Protein AF-A0A0R1MG72-F1 (afdb_monomer_lite)

Secondary structure (DSSP, 8-state):
--PPPPP--------S--STT--S-----------SS---------HHHHHHHHHHHHHHHHHHHHHHHHHHHHHHHHHHTT--SSSS-SB-TTT-PBPPGGGGSTTHHHHHTTTB-TTT-PBPPTHHHHHHHHHHHHHHHHHHHS-HHHHHHHHHHHHHHHHHHHHHHHHS---HHHHHHHHHHHHHSTTTSPP-----HHHH-GGGG-

Organism: NCBI:txid1423777

pLDDT: mean 73.91, std 22.59, range [27.48, 97.62]

Foldseek 3Di:
DDDDDDDDDDDDDPDDPPDDCPDPDDDPPPDDDDDDDDPDDDDPDDPVVLVVVVVVVLVVLLQVQLLLLLLLLVLLQCVQVVHDSPPDADADPPPRHHDDPQLSRAPRVCVVCVQADPPPRHGHDPPSNVSSRVRSVVSSVLVLQDAPVSSVLCNVLVSLVSSQVSNCVRRVDGDPCSVVVVCVVNVVVVVPPDPPDRDPSCVRPVSVVD

Structure (mmCIF, N/CA/C/O backbone):
data_AF-A0A0R1MG72-F1
#
_entry.id   AF-A0A0R1MG72-F1
#
loop_
_atom_site.group_PDB
_atom_site.id
_atom_site.type_symbol
_atom_site.label_atom_id
_atom_site.label_alt_id
_atom_site.label_comp_id
_atom_site.label_asym_id
_atom_site.label_entity_id
_atom_site.label_seq_id
_atom_site.pdbx_PDB_ins_code
_atom_site.Cartn_x
_atom_site.Cartn_y
_atom_site.Cartn_z
_atom_site.occupancy
_atom_site.B_iso_or_equiv
_atom_site.auth_seq_id
_atom_site.auth_comp_id
_atom_site.auth_asym_id
_atom_site.auth_atom_id
_atom_site.pdbx_PDB_model_num
ATOM 1 N N . MET A 1 1 ? 40.315 -29.172 -71.975 1.00 33.84 1 MET A N 1
ATOM 2 C CA . MET A 1 1 ? 40.981 -29.835 -70.836 1.00 33.84 1 MET A CA 1
ATOM 3 C C . MET A 1 1 ? 40.903 -28.898 -69.640 1.00 33.84 1 MET A C 1
ATOM 5 O O . MET A 1 1 ? 41.664 -27.945 -69.581 1.00 33.84 1 MET A O 1
ATOM 9 N N . LEU A 1 2 ? 39.925 -29.104 -68.758 1.00 27.77 2 LEU A N 1
ATOM 10 C CA . LEU A 1 2 ? 39.770 -28.383 -67.491 1.00 27.77 2 LEU A CA 1
ATOM 11 C C . LEU A 1 2 ? 39.506 -29.442 -66.418 1.00 27.77 2 LEU A C 1
ATOM 13 O O . LEU A 1 2 ? 38.569 -30.228 -66.548 1.00 27.77 2 LEU A O 1
ATOM 17 N N . THR A 1 3 ? 40.383 -29.515 -65.425 1.00 29.91 3 THR A N 1
ATOM 18 C CA . THR A 1 3 ? 40.386 -30.514 -64.354 1.00 29.91 3 THR A CA 1
ATOM 19 C C . THR A 1 3 ? 39.522 -30.053 -63.177 1.00 29.91 3 THR A C 1
ATOM 21 O O . THR A 1 3 ? 39.732 -28.979 -62.619 1.00 29.91 3 THR A O 1
ATOM 24 N N . GLN A 1 4 ? 38.552 -30.885 -62.785 1.00 30.41 4 GLN A N 1
ATOM 25 C CA . GLN A 1 4 ? 37.861 -30.818 -61.494 1.00 30.41 4 GLN A CA 1
ATOM 26 C C . GLN A 1 4 ? 38.604 -31.716 -60.498 1.00 30.41 4 GLN A C 1
ATOM 28 O O . GLN A 1 4 ? 38.831 -32.889 -60.788 1.00 30.41 4 GLN A O 1
ATOM 33 N N . HIS A 1 5 ? 38.980 -31.180 -59.335 1.00 29.70 5 HIS A N 1
ATOM 34 C CA . HIS A 1 5 ? 39.600 -31.953 -58.258 1.00 29.70 5 HIS A CA 1
ATOM 35 C C . HIS A 1 5 ? 38.548 -32.361 -57.218 1.00 29.70 5 HIS A C 1
ATOM 37 O O . HIS A 1 5 ? 37.860 -31.524 -56.634 1.00 29.70 5 HIS A O 1
ATOM 43 N N . SER A 1 6 ? 38.439 -33.673 -57.033 1.00 30.36 6 SER A N 1
ATOM 44 C CA . SER A 1 6 ? 37.537 -34.416 -56.156 1.00 30.36 6 SER A CA 1
ATOM 45 C C . SER A 1 6 ? 37.971 -34.417 -54.685 1.00 30.36 6 SER A C 1
ATOM 47 O O . SER A 1 6 ? 39.157 -34.381 -54.362 1.00 30.36 6 SER A O 1
ATOM 49 N N . GLN A 1 7 ? 36.971 -34.500 -53.805 1.00 27.92 7 GLN A N 1
ATOM 50 C CA . GLN A 1 7 ? 37.068 -34.549 -52.346 1.00 27.92 7 GLN A CA 1
ATOM 51 C C . GLN A 1 7 ? 37.693 -35.853 -51.824 1.00 27.92 7 GLN A C 1
ATOM 53 O O . GLN A 1 7 ? 37.394 -36.929 -52.335 1.00 27.92 7 GLN A O 1
ATOM 58 N N . HIS A 1 8 ? 38.466 -35.762 -50.736 1.00 27.48 8 HIS A N 1
ATOM 59 C CA . HIS A 1 8 ? 38.854 -36.900 -49.898 1.00 27.48 8 HIS A CA 1
ATOM 60 C C . HIS A 1 8 ? 38.449 -36.651 -48.438 1.00 27.48 8 HIS A C 1
ATOM 62 O O . HIS A 1 8 ? 38.827 -35.651 -47.830 1.00 27.48 8 HIS A O 1
ATOM 68 N N . VAL A 1 9 ? 37.679 -37.592 -47.893 1.00 32.69 9 VAL A N 1
ATOM 69 C CA . VAL A 1 9 ? 37.278 -37.730 -46.484 1.00 32.69 9 VAL A CA 1
ATOM 70 C C . VAL A 1 9 ? 38.100 -38.867 -45.867 1.00 32.69 9 VAL A C 1
ATOM 72 O O . VAL A 1 9 ? 38.224 -39.904 -46.520 1.00 32.69 9 VAL A O 1
ATOM 75 N N . PRO A 1 10 ? 38.561 -38.765 -44.607 1.00 29.52 10 PRO A N 1
ATOM 76 C CA . PRO A 1 10 ? 38.824 -39.943 -43.795 1.00 29.52 10 PRO A CA 1
ATOM 77 C C . PRO A 1 10 ? 37.828 -40.041 -42.628 1.00 29.52 10 PRO A C 1
ATOM 79 O O . PRO A 1 10 ? 37.676 -39.131 -41.815 1.00 29.52 10 PRO A O 1
ATOM 82 N N . GLN A 1 11 ? 37.150 -41.185 -42.562 1.00 37.34 11 GLN A N 1
ATOM 83 C CA . GLN A 1 11 ? 36.488 -41.712 -41.369 1.00 37.34 11 GLN A CA 1
ATOM 84 C C . GLN A 1 11 ? 37.502 -42.534 -40.569 1.00 37.34 11 GLN A C 1
ATOM 86 O O . GLN A 1 11 ? 38.271 -43.238 -41.207 1.00 37.34 11 GLN A O 1
ATOM 91 N N . ILE A 1 12 ? 37.466 -42.493 -39.229 1.00 31.97 12 ILE A N 1
ATOM 92 C CA . ILE A 1 12 ? 37.724 -43.613 -38.289 1.00 31.97 12 ILE A CA 1
ATOM 93 C C . ILE A 1 12 ? 37.505 -43.088 -36.854 1.00 31.97 12 ILE A C 1
ATOM 95 O O . ILE A 1 12 ? 38.094 -42.083 -36.468 1.00 31.97 12 ILE A O 1
ATOM 99 N N . GLY A 1 13 ? 36.669 -43.781 -36.064 1.00 27.95 13 GLY A N 1
ATOM 100 C CA . GLY A 1 13 ? 36.641 -43.638 -34.599 1.00 27.95 13 GLY A CA 1
ATOM 101 C C . GLY A 1 13 ? 35.297 -43.338 -33.915 1.00 27.95 13 GLY A C 1
ATOM 102 O O . GLY A 1 13 ? 35.284 -42.632 -32.911 1.00 27.95 13 GLY A O 1
ATOM 103 N N . ARG A 1 14 ? 34.157 -43.851 -34.403 1.00 37.94 14 ARG A N 1
ATOM 104 C CA . ARG A 1 14 ? 32.954 -44.022 -33.557 1.00 37.94 14 ARG A CA 1
ATOM 105 C C . ARG A 1 14 ? 33.142 -45.251 -32.663 1.00 37.94 14 ARG A C 1
ATOM 107 O O . ARG A 1 14 ? 33.749 -46.225 -33.097 1.00 37.94 14 ARG A O 1
ATOM 114 N N . THR A 1 15 ? 32.472 -45.238 -31.508 1.00 33.38 15 THR A N 1
ATOM 115 C CA . THR A 1 15 ? 32.270 -46.356 -30.558 1.00 33.38 15 THR A CA 1
ATOM 116 C C . THR A 1 15 ? 33.460 -46.608 -29.626 1.00 33.38 15 THR A C 1
ATOM 118 O O . THR A 1 15 ? 34.426 -47.205 -30.060 1.00 33.38 15 THR A O 1
ATOM 121 N N . VAL A 1 16 ? 33.393 -46.160 -28.356 1.00 37.47 16 VAL A N 1
ATOM 122 C CA . VAL A 1 16 ? 33.824 -46.947 -27.164 1.00 37.47 16 VAL A CA 1
ATOM 123 C C . VAL A 1 16 ? 33.576 -46.242 -25.811 1.00 37.47 16 VAL A C 1
ATOM 125 O O . VAL A 1 16 ? 33.433 -46.949 -24.828 1.00 37.47 16 VAL A O 1
ATOM 128 N N . TYR A 1 17 ? 33.347 -44.924 -25.695 1.00 28.03 17 TYR A N 1
ATOM 129 C CA . TYR A 1 17 ? 33.010 -44.323 -24.374 1.00 28.03 17 TYR A CA 1
ATOM 130 C C . TYR A 1 17 ? 31.659 -43.592 -24.306 1.00 28.03 17 TYR A C 1
ATOM 132 O O . TYR A 1 17 ? 31.490 -42.565 -23.656 1.00 28.03 17 TYR A O 1
ATOM 140 N N . ILE A 1 18 ? 30.642 -44.194 -24.927 1.00 34.88 18 ILE A N 1
ATOM 141 C CA . ILE A 1 18 ? 29.237 -44.007 -24.542 1.00 34.88 18 ILE A CA 1
ATOM 142 C C . ILE A 1 18 ? 29.029 -44.830 -23.263 1.00 34.88 18 ILE A C 1
ATOM 144 O O . ILE A 1 18 ? 28.828 -46.034 -23.371 1.00 34.88 18 ILE A O 1
ATOM 148 N N . LYS A 1 19 ? 29.136 -44.213 -22.075 1.00 33.12 19 LYS A N 1
ATOM 149 C CA . LYS A 1 19 ? 28.319 -44.548 -20.878 1.00 33.12 19 LYS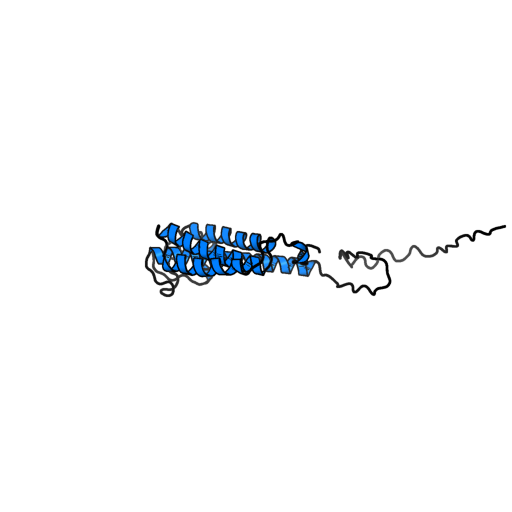 A CA 1
ATOM 150 C C . LYS A 1 19 ? 28.729 -43.852 -19.580 1.00 33.12 19 LYS A C 1
ATOM 152 O O . LYS A 1 19 ? 27.892 -43.802 -18.689 1.00 33.12 19 LYS A O 1
ATOM 157 N N . HIS A 1 20 ? 29.943 -43.311 -19.434 1.00 34.25 20 HIS A N 1
ATOM 158 C CA . HIS A 1 20 ? 30.444 -43.086 -18.068 1.00 34.25 20 HIS A CA 1
ATOM 159 C C . HIS A 1 20 ? 30.328 -41.694 -17.437 1.00 34.25 20 HIS A C 1
ATOM 161 O O . HIS A 1 20 ? 30.625 -41.599 -16.255 1.00 34.25 20 HIS A O 1
ATOM 167 N N . LEU A 1 21 ? 29.847 -40.643 -18.110 1.00 34.41 21 LEU A N 1
ATOM 168 C CA . LEU A 1 21 ? 29.560 -39.365 -17.425 1.00 34.41 21 LEU A CA 1
ATOM 169 C C . LEU A 1 21 ? 28.284 -38.699 -17.956 1.00 34.41 21 LEU A C 1
ATOM 171 O O . LEU A 1 21 ? 28.235 -37.529 -18.322 1.00 34.41 21 LEU A O 1
ATOM 175 N N . LEU A 1 22 ? 27.220 -39.497 -17.930 1.00 36.59 22 LEU A N 1
ATOM 176 C CA . LEU A 1 22 ? 25.798 -39.139 -17.978 1.00 36.59 22 LEU A CA 1
ATOM 177 C C . LEU A 1 22 ? 25.361 -38.298 -16.747 1.00 36.59 22 LEU A C 1
ATOM 179 O O . LEU A 1 22 ? 24.296 -38.517 -16.180 1.00 36.59 22 LEU A O 1
ATOM 183 N N . GLN A 1 23 ? 26.191 -37.345 -16.310 1.00 34.16 23 GLN A N 1
ATOM 184 C CA . GLN A 1 23 ? 26.011 -36.604 -15.053 1.00 34.16 23 GLN A CA 1
ATOM 185 C C . GLN A 1 23 ? 2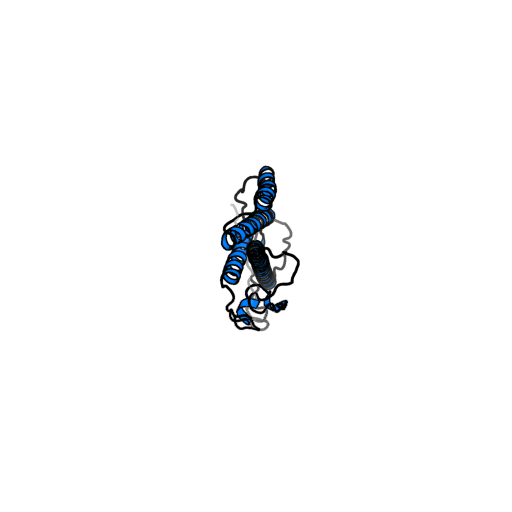6.316 -35.102 -15.160 1.00 34.16 23 GLN A C 1
ATOM 187 O O . GLN A 1 23 ? 26.570 -34.442 -14.159 1.00 34.16 23 GLN A O 1
ATOM 192 N N . ILE A 1 24 ? 26.252 -34.535 -16.367 1.00 40.31 24 ILE A N 1
ATOM 193 C CA . ILE A 1 24 ? 26.140 -33.082 -16.548 1.00 40.31 24 ILE A CA 1
ATOM 194 C C . ILE A 1 24 ? 24.827 -32.827 -17.280 1.00 40.31 24 ILE A C 1
ATOM 196 O O . ILE A 1 24 ? 24.746 -32.580 -18.480 1.00 40.31 24 ILE A O 1
ATOM 200 N N . THR A 1 25 ? 23.766 -33.025 -16.512 1.00 36.19 25 THR A N 1
ATOM 201 C CA . THR A 1 25 ? 22.382 -32.689 -16.816 1.00 36.19 25 THR A CA 1
ATOM 202 C C . THR A 1 25 ? 22.253 -31.225 -17.229 1.00 36.19 25 THR A C 1
ATOM 204 O O . THR A 1 25 ? 22.533 -30.319 -16.450 1.00 36.19 25 THR A O 1
ATOM 207 N N . THR A 1 26 ? 21.766 -31.026 -18.456 1.00 41.62 26 THR A N 1
ATOM 208 C CA . THR A 1 26 ? 20.841 -29.949 -18.843 1.00 41.62 26 THR A CA 1
ATOM 209 C C . THR A 1 26 ? 21.200 -28.538 -18.370 1.00 41.62 26 THR A C 1
ATOM 211 O O . THR A 1 26 ? 20.555 -27.979 -17.483 1.00 41.62 26 THR A O 1
ATOM 214 N N . THR A 1 27 ? 22.144 -27.895 -19.049 1.00 39.12 27 THR A N 1
ATOM 215 C CA . THR A 1 27 ? 22.143 -26.435 -19.181 1.00 39.12 27 THR A CA 1
ATOM 216 C C . THR A 1 27 ? 21.888 -26.098 -20.646 1.00 39.12 27 THR A C 1
ATOM 218 O O . THR A 1 27 ? 22.691 -26.402 -21.524 1.00 39.12 27 THR A O 1
ATOM 221 N N . ASN A 1 28 ? 20.715 -25.523 -20.924 1.00 39.12 28 ASN A N 1
ATOM 222 C CA . ASN A 1 28 ? 20.367 -24.979 -22.235 1.00 39.12 28 ASN A CA 1
ATOM 223 C C . ASN A 1 28 ? 21.340 -23.836 -22.569 1.00 39.12 28 ASN A C 1
ATOM 225 O O . ASN A 1 28 ? 21.127 -22.690 -22.180 1.00 39.12 28 ASN A O 1
ATOM 229 N N . LEU A 1 29 ? 22.433 -24.163 -23.256 1.00 42.12 29 LEU A N 1
ATOM 230 C CA . LEU A 1 29 ? 23.350 -23.207 -23.865 1.00 42.12 29 LEU A CA 1
ATOM 231 C C . LEU A 1 29 ? 22.744 -22.760 -25.199 1.00 42.12 29 LEU A C 1
ATOM 233 O O . LEU A 1 29 ? 22.939 -23.404 -26.230 1.00 42.12 29 LEU A O 1
ATOM 237 N N . HIS A 1 30 ? 21.995 -21.657 -25.193 1.00 38.91 30 HIS A N 1
ATOM 238 C CA . HIS A 1 30 ? 21.652 -20.969 -26.434 1.00 38.91 30 HIS A CA 1
ATOM 239 C C . HIS A 1 30 ? 22.904 -20.247 -26.952 1.00 38.91 30 HIS A C 1
ATOM 241 O O . HIS A 1 30 ? 23.265 -19.172 -26.485 1.00 38.91 30 HIS A O 1
ATOM 247 N N . CYS A 1 31 ? 23.603 -20.873 -27.899 1.00 37.91 31 CYS A N 1
ATOM 248 C CA . CYS A 1 31 ? 24.718 -20.271 -28.624 1.00 37.91 31 CYS A CA 1
ATOM 249 C C . CYS A 1 31 ? 24.200 -19.800 -29.992 1.00 37.91 31 CYS A C 1
ATOM 251 O O . CYS A 1 31 ? 24.054 -20.607 -30.911 1.00 37.91 31 CYS A O 1
ATOM 253 N N . GLN A 1 32 ? 23.864 -18.513 -30.128 1.00 41.56 32 GLN A N 1
ATOM 254 C CA . GLN A 1 32 ? 23.574 -17.925 -31.439 1.00 41.56 32 GLN A CA 1
ATOM 255 C C . GLN A 1 32 ? 24.888 -17.777 -32.220 1.00 41.56 32 GLN A C 1
ATOM 257 O O . GLN A 1 32 ? 25.783 -17.025 -31.839 1.00 41.56 32 GLN A O 1
ATOM 262 N N . GLN A 1 33 ? 25.017 -18.526 -33.317 1.00 36.50 33 GLN A N 1
ATOM 263 C CA . GLN A 1 33 ? 26.153 -18.444 -34.230 1.00 36.50 33 GLN A CA 1
ATOM 264 C C . GLN A 1 33 ? 26.021 -17.212 -35.136 1.00 36.50 33 GLN A C 1
ATOM 266 O O . GLN A 1 33 ? 25.145 -17.170 -35.996 1.00 36.50 33 GLN A O 1
ATOM 271 N N . THR A 1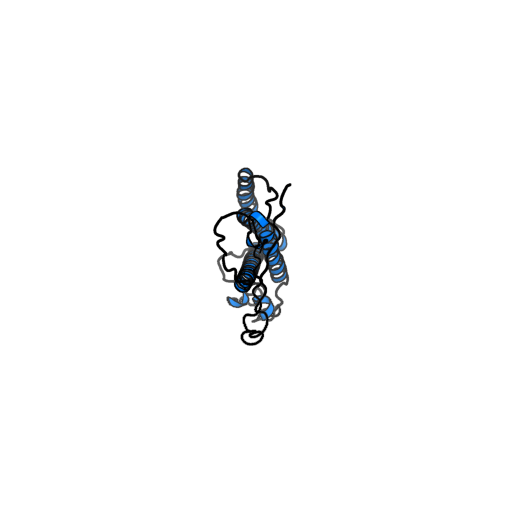 34 ? 26.941 -16.252 -35.036 1.00 38.06 34 THR A N 1
ATOM 272 C CA . THR A 1 34 ? 27.169 -15.265 -36.105 1.00 38.06 34 THR A CA 1
ATOM 273 C C . THR A 1 34 ? 28.557 -15.454 -36.706 1.00 38.06 34 THR A C 1
ATOM 275 O O . THR A 1 34 ? 29.568 -15.379 -36.009 1.00 38.06 34 THR A O 1
ATOM 278 N N . LYS A 1 35 ? 28.593 -15.718 -38.018 1.00 36.06 35 LYS A N 1
ATOM 279 C CA . LYS A 1 35 ? 29.799 -15.791 -38.857 1.00 36.06 35 LYS A CA 1
ATOM 280 C C . LYS A 1 35 ? 30.649 -14.520 -38.710 1.00 36.06 35 LYS A C 1
ATOM 282 O O . LYS A 1 35 ? 30.138 -13.425 -38.910 1.00 36.06 35 LYS A O 1
ATOM 287 N N . GLY A 1 36 ? 31.956 -14.689 -38.488 1.00 40.47 36 GLY A N 1
ATOM 288 C CA . GLY A 1 36 ? 32.963 -13.644 -38.712 1.00 40.47 36 GLY A CA 1
ATOM 289 C C . GLY A 1 36 ? 33.836 -13.318 -37.499 1.00 40.47 36 GLY A C 1
ATOM 290 O O . GLY A 1 36 ? 33.488 -12.461 -36.701 1.00 40.47 36 GLY A O 1
ATOM 291 N N . ASN A 1 37 ? 34.982 -13.998 -37.401 1.00 43.31 37 ASN A N 1
ATOM 292 C CA . ASN A 1 37 ? 36.262 -13.594 -36.788 1.00 43.31 37 ASN A CA 1
ATOM 293 C C . ASN A 1 37 ? 36.282 -12.555 -35.632 1.00 43.31 37 ASN A C 1
ATOM 295 O O . ASN A 1 37 ? 37.155 -11.689 -35.582 1.00 43.31 37 ASN A O 1
ATOM 299 N N . LYS A 1 38 ? 35.368 -12.649 -34.661 1.00 48.78 38 LYS A N 1
ATOM 300 C CA . LYS A 1 38 ? 35.432 -11.933 -33.377 1.00 48.78 38 LYS A CA 1
ATOM 301 C C . LYS A 1 38 ? 35.314 -12.962 -32.258 1.00 48.78 38 LYS A C 1
ATOM 303 O O . LYS A 1 38 ? 34.409 -13.789 -32.281 1.00 48.78 38 LYS A O 1
ATOM 308 N N . LYS A 1 39 ? 36.253 -12.944 -31.305 1.00 42.62 39 LYS A N 1
ATOM 309 C CA . LYS A 1 39 ? 36.224 -13.810 -30.115 1.00 42.62 39 LYS A CA 1
ATOM 310 C C . LYS A 1 39 ? 34.875 -13.630 -29.406 1.00 42.62 39 LYS A C 1
ATOM 312 O O . LYS A 1 39 ? 34.614 -12.561 -28.862 1.00 42.62 39 LYS A O 1
ATOM 317 N N . LEU A 1 40 ? 34.026 -14.659 -29.444 1.00 48.94 40 LEU A N 1
ATOM 318 C CA . LEU A 1 40 ? 32.767 -14.703 -28.704 1.00 48.94 40 LEU A CA 1
ATOM 319 C C . LEU A 1 40 ? 33.086 -14.864 -27.216 1.00 48.94 40 LEU A C 1
ATOM 321 O O . LEU A 1 40 ? 33.628 -15.885 -26.794 1.00 48.94 40 LEU A O 1
ATOM 325 N N . PHE A 1 41 ? 32.745 -13.852 -26.424 1.00 42.47 41 PHE A N 1
ATOM 326 C CA . PHE A 1 41 ? 32.711 -13.963 -24.974 1.00 42.47 41 PHE A CA 1
ATOM 327 C C . PHE A 1 41 ? 31.372 -14.601 -24.588 1.00 42.47 41 PHE A C 1
ATOM 329 O O . PHE A 1 41 ? 30.344 -13.930 -24.554 1.00 42.47 41 PHE A O 1
ATOM 336 N N . CYS A 1 42 ? 31.359 -15.914 -24.361 1.00 43.12 42 CYS A N 1
ATOM 337 C CA . CYS A 1 42 ? 30.189 -16.583 -23.800 1.00 43.12 42 CYS A CA 1
ATOM 338 C C . CYS A 1 42 ? 30.112 -16.245 -22.308 1.00 43.12 42 CYS A C 1
ATOM 340 O O . CYS A 1 42 ? 30.923 -16.732 -21.522 1.00 43.12 42 CYS A O 1
ATOM 342 N N . VAL A 1 43 ? 29.145 -15.415 -21.914 1.00 52.00 43 VAL A N 1
ATOM 343 C CA . VAL A 1 43 ? 28.807 -15.225 -20.499 1.00 52.00 43 VAL A CA 1
ATOM 344 C C . VAL A 1 43 ? 28.058 -16.482 -20.038 1.00 52.00 43 VAL A C 1
ATOM 346 O O . VAL A 1 43 ? 27.007 -16.787 -20.606 1.00 52.00 43 VAL A O 1
ATOM 349 N N . PRO A 1 44 ? 28.561 -17.250 -19.054 1.00 45.75 44 PRO A N 1
ATOM 350 C CA . PRO A 1 44 ? 27.828 -18.391 -18.526 1.00 45.75 44 PRO A CA 1
ATOM 351 C C . PRO A 1 44 ? 26.604 -17.876 -17.765 1.00 45.75 44 PRO A C 1
ATOM 353 O O . PRO A 1 44 ? 26.713 -17.329 -16.669 1.00 45.75 44 PRO A O 1
ATOM 356 N N . TYR A 1 45 ? 25.427 -18.030 -18.363 1.00 50.16 45 TYR A N 1
ATOM 357 C CA . TYR A 1 45 ? 24.174 -17.639 -17.743 1.00 50.16 45 TYR A CA 1
ATOM 358 C C . TYR A 1 45 ? 23.573 -18.799 -16.948 1.00 50.16 45 TYR A C 1
ATOM 360 O O . TYR A 1 45 ? 23.124 -19.800 -17.509 1.00 50.16 45 TYR A O 1
ATOM 368 N N . SER A 1 46 ? 23.557 -18.670 -15.621 1.00 55.12 46 SER A N 1
ATOM 369 C CA . SER A 1 46 ? 22.850 -19.606 -14.749 1.00 55.12 46 SER A CA 1
ATOM 370 C C . SER A 1 46 ? 21.346 -19.328 -14.809 1.00 55.12 46 SER A C 1
ATOM 372 O O . SER A 1 46 ? 20.835 -18.425 -14.146 1.00 55.12 46 SER A O 1
ATOM 374 N N . GLN A 1 47 ? 20.629 -20.153 -15.575 1.00 59.19 47 GLN A N 1
ATOM 375 C CA . GLN A 1 47 ? 19.162 -20.172 -15.680 1.00 59.19 47 GLN A CA 1
ATOM 376 C C . GLN A 1 47 ? 18.448 -20.260 -14.308 1.00 59.19 47 GLN A C 1
ATOM 378 O O . GLN A 1 47 ? 17.299 -19.844 -14.172 1.00 59.19 47 GLN A O 1
ATOM 383 N N . GLY A 1 48 ? 19.122 -20.772 -13.268 1.00 61.50 48 GLY A N 1
ATOM 384 C CA . GLY A 1 48 ? 18.607 -20.793 -11.894 1.00 61.50 48 GLY A CA 1
ATOM 385 C C . GLY A 1 48 ? 18.700 -19.440 -11.176 1.00 61.50 48 GLY A C 1
ATOM 386 O O . GLY A 1 48 ? 17.771 -19.059 -10.466 1.00 61.50 48 GLY A O 1
ATOM 387 N N . GLY A 1 49 ? 19.780 -18.682 -11.391 1.00 68.06 49 GLY A N 1
ATOM 388 C CA . GLY A 1 49 ? 19.994 -17.380 -10.744 1.00 68.06 49 GLY A CA 1
ATOM 389 C C . GLY A 1 49 ? 19.040 -16.293 -11.247 1.00 68.06 49 GLY A C 1
ATOM 390 O O . GLY A 1 49 ? 18.571 -15.464 -10.463 1.00 68.06 49 GLY A O 1
ATOM 391 N N . LEU A 1 50 ? 18.676 -16.349 -12.533 1.00 74.56 50 LEU A N 1
ATOM 392 C CA . LEU A 1 50 ? 17.689 -15.442 -13.116 1.00 74.56 50 LEU A CA 1
ATOM 393 C C . LEU A 1 50 ? 16.316 -15.592 -12.464 1.00 74.56 50 LEU A C 1
ATOM 395 O O . LEU A 1 50 ? 15.728 -14.614 -12.007 1.00 74.56 50 LEU A O 1
ATOM 399 N N . LYS A 1 51 ? 15.806 -16.827 -12.433 1.00 80.19 51 LYS A N 1
ATOM 400 C CA . LYS A 1 51 ? 14.457 -17.119 -11.939 1.00 80.19 51 LYS A CA 1
ATOM 401 C C . LYS A 1 51 ? 14.306 -16.694 -10.484 1.00 80.19 51 LYS A C 1
ATOM 403 O O . LYS A 1 51 ? 13.313 -16.063 -10.137 1.00 80.19 51 LYS A O 1
ATOM 408 N N . MET A 1 52 ? 15.321 -16.959 -9.660 1.00 83.81 52 MET A N 1
ATOM 409 C CA . MET A 1 52 ? 15.327 -16.520 -8.264 1.00 83.81 52 MET A CA 1
ATOM 410 C C . MET A 1 52 ? 15.320 -14.997 -8.135 1.00 83.81 52 MET A C 1
ATOM 412 O O . MET A 1 52 ? 14.558 -14.462 -7.336 1.00 83.81 52 MET A O 1
ATOM 416 N N . THR A 1 53 ? 16.102 -14.292 -8.954 1.00 85.44 53 THR A N 1
ATOM 417 C CA . THR A 1 53 ? 16.123 -12.821 -8.952 1.00 85.44 53 THR A CA 1
ATOM 418 C C . THR A 1 53 ? 14.757 -12.233 -9.314 1.00 85.44 53 THR A C 1
ATOM 420 O O . THR A 1 53 ? 14.275 -11.341 -8.618 1.00 85.44 53 THR A O 1
ATOM 423 N N . ILE A 1 54 ? 14.097 -12.760 -10.350 1.00 87.69 54 ILE A N 1
ATOM 424 C CA . ILE A 1 54 ? 12.768 -12.291 -10.782 1.00 87.69 54 ILE A CA 1
ATOM 425 C C . ILE A 1 54 ? 11.714 -12.542 -9.695 1.00 87.69 54 ILE A C 1
ATOM 427 O O . ILE A 1 54 ? 10.886 -11.668 -9.428 1.00 87.69 54 ILE A O 1
ATOM 431 N N . ILE A 1 55 ? 11.752 -13.706 -9.038 1.00 90.88 55 ILE A N 1
ATOM 432 C CA . ILE A 1 55 ? 10.831 -14.029 -7.939 1.00 90.88 55 ILE A CA 1
ATOM 433 C C . ILE A 1 55 ? 11.024 -13.048 -6.779 1.00 90.88 55 ILE A C 1
ATOM 435 O O . ILE A 1 55 ? 10.051 -12.449 -6.322 1.00 90.88 55 ILE A O 1
ATOM 439 N N . LEU A 1 56 ? 12.266 -12.839 -6.332 1.00 92.62 56 LEU A N 1
ATOM 440 C CA . LEU A 1 56 ? 12.568 -11.916 -5.234 1.00 92.62 56 LEU A CA 1
ATOM 441 C C . LEU A 1 56 ? 12.143 -10.479 -5.563 1.00 92.62 56 LEU A C 1
ATOM 443 O O . LEU A 1 56 ? 11.537 -9.815 -4.722 1.00 92.62 56 LEU A O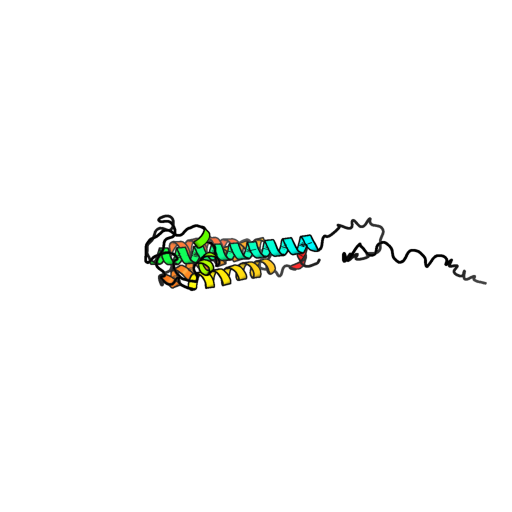 1
ATOM 447 N N . LEU A 1 57 ? 12.395 -10.023 -6.792 1.00 92.62 57 LEU A N 1
ATOM 448 C CA . LEU A 1 57 ? 11.969 -8.708 -7.268 1.00 92.62 57 LEU A CA 1
ATOM 449 C C . LEU A 1 57 ? 10.442 -8.568 -7.266 1.00 92.62 57 LEU A C 1
ATOM 451 O O . LEU A 1 57 ? 9.917 -7.569 -6.782 1.00 92.62 57 LEU A O 1
ATOM 455 N N . THR A 1 58 ? 9.721 -9.580 -7.750 1.00 93.44 58 THR A N 1
ATOM 456 C CA . THR A 1 58 ? 8.251 -9.565 -7.795 1.00 93.44 58 THR A CA 1
ATOM 457 C C . THR A 1 58 ? 7.652 -9.517 -6.390 1.00 93.44 58 THR A C 1
ATOM 459 O O . THR A 1 58 ? 6.742 -8.730 -6.133 1.00 93.44 58 THR A O 1
ATOM 462 N N . VAL A 1 59 ? 8.195 -10.307 -5.455 1.00 95.31 59 VAL A N 1
ATOM 463 C CA . VAL A 1 59 ? 7.783 -10.277 -4.043 1.00 95.31 59 VAL A CA 1
ATOM 464 C C . VAL A 1 59 ? 8.053 -8.903 -3.433 1.00 95.31 59 VAL A C 1
ATOM 466 O O . VAL A 1 59 ? 7.190 -8.356 -2.751 1.00 95.31 59 VAL A O 1
ATOM 469 N N . PHE A 1 60 ? 9.216 -8.312 -3.703 1.00 95.38 60 PHE A N 1
ATOM 470 C CA . PHE A 1 60 ? 9.549 -6.979 -3.211 1.00 95.38 60 PHE A CA 1
ATOM 471 C C . PHE A 1 60 ? 8.581 -5.903 -3.730 1.00 95.38 60 PHE A C 1
ATOM 473 O O . PHE A 1 60 ? 8.081 -5.102 -2.941 1.00 95.38 60 PHE A O 1
ATOM 480 N N . LEU A 1 61 ? 8.272 -5.913 -5.031 1.00 95.81 61 LEU A N 1
ATOM 481 C CA . LEU A 1 61 ? 7.322 -4.982 -5.653 1.00 95.81 61 LEU A CA 1
ATOM 482 C C . LEU A 1 61 ? 5.906 -5.139 -5.089 1.00 95.81 61 LEU A C 1
ATOM 484 O O . LEU A 1 61 ? 5.228 -4.149 -4.821 1.00 95.81 61 LEU A O 1
ATOM 488 N N . PHE A 1 62 ? 5.475 -6.379 -4.864 1.00 97.12 62 PHE A N 1
ATOM 489 C CA . PHE A 1 62 ? 4.190 -6.646 -4.232 1.00 97.12 62 PHE A CA 1
ATOM 490 C C . PHE A 1 62 ? 4.128 -6.059 -2.821 1.00 97.12 62 PHE A C 1
ATOM 492 O O . PHE A 1 62 ? 3.189 -5.341 -2.481 1.00 97.12 62 PHE A O 1
ATOM 499 N N . MET A 1 63 ? 5.145 -6.344 -2.003 1.00 96.31 63 MET A N 1
ATOM 500 C CA . MET A 1 63 ? 5.191 -5.900 -0.612 1.00 96.31 63 MET A CA 1
ATOM 501 C C . MET A 1 63 ? 5.289 -4.380 -0.495 1.00 96.31 63 MET A C 1
ATOM 503 O O . MET A 1 63 ? 4.689 -3.815 0.417 1.00 96.31 63 MET A O 1
ATOM 507 N N . SER A 1 64 ? 5.997 -3.703 -1.405 1.00 95.81 64 SER A N 1
ATOM 508 C CA . SER A 1 64 ? 6.062 -2.239 -1.412 1.00 95.81 64 SER A CA 1
ATOM 509 C C . SER A 1 64 ? 4.712 -1.616 -1.780 1.00 95.81 64 SER A C 1
ATOM 511 O O . SER A 1 64 ? 4.250 -0.722 -1.071 1.00 95.81 64 SER A O 1
ATOM 513 N N . GLY A 1 65 ? 4.026 -2.132 -2.805 1.00 97.00 65 GLY A N 1
ATOM 514 C CA . GLY A 1 65 ? 2.668 -1.702 -3.155 1.00 97.00 65 GLY A CA 1
ATOM 515 C C . GLY A 1 65 ? 1.662 -1.956 -2.027 1.00 97.00 65 GLY A C 1
ATOM 516 O O . GLY A 1 65 ? 0.901 -1.059 -1.652 1.00 97.00 65 GLY A O 1
ATOM 517 N N . ALA A 1 66 ? 1.704 -3.141 -1.419 1.00 96.38 66 ALA A N 1
ATOM 518 C CA . ALA A 1 66 ? 0.854 -3.492 -0.283 1.00 96.38 66 ALA A CA 1
ATOM 519 C C . ALA A 1 66 ? 1.141 -2.608 0.948 1.00 96.38 66 ALA A C 1
ATOM 521 O O . ALA A 1 66 ? 0.219 -2.146 1.613 1.00 96.38 66 ALA A O 1
ATOM 522 N N . ALA A 1 67 ? 2.407 -2.298 1.240 1.00 95.56 67 ALA A N 1
ATOM 523 C CA . ALA A 1 67 ? 2.764 -1.422 2.356 1.00 95.56 67 ALA A CA 1
ATOM 524 C C . ALA A 1 67 ? 2.280 0.021 2.146 1.00 95.56 67 ALA A C 1
ATOM 526 O O . ALA A 1 67 ? 1.715 0.621 3.063 1.00 95.56 67 ALA A O 1
ATOM 527 N N . VAL A 1 68 ? 2.466 0.569 0.940 1.00 97.06 68 VAL A N 1
ATOM 528 C CA . VAL A 1 68 ? 2.020 1.930 0.606 1.00 97.06 68 VAL A CA 1
ATOM 529 C C . VAL A 1 68 ? 0.503 2.046 0.718 1.00 97.06 68 VAL A C 1
ATOM 531 O O . VAL A 1 68 ? -0.001 2.965 1.359 1.00 97.06 68 VAL A O 1
ATOM 534 N N . SER A 1 69 ? -0.229 1.089 0.158 1.00 96.19 69 SER A N 1
ATOM 535 C CA . SER A 1 69 ? -1.691 1.078 0.240 1.00 96.19 69 SER A CA 1
ATOM 536 C C . SER A 1 69 ? -2.214 0.889 1.665 1.00 96.19 69 SER A C 1
ATOM 538 O O . SER A 1 69 ? -3.135 1.606 2.057 1.00 96.19 69 SER A O 1
ATOM 540 N N . SER A 1 70 ? -1.597 0.016 2.468 1.00 94.31 70 SER A N 1
ATOM 541 C CA . SER A 1 70 ? -1.934 -0.141 3.891 1.00 94.31 70 SER A CA 1
ATOM 542 C C . SER A 1 70 ? -1.786 1.184 4.653 1.00 94.31 70 SER A C 1
ATOM 544 O O . SER A 1 70 ? -2.674 1.598 5.406 1.00 94.31 70 SER A O 1
ATOM 546 N N . PHE A 1 71 ? -0.705 1.926 4.384 1.00 93.25 71 PHE A N 1
ATOM 547 C CA . PHE A 1 71 ? -0.506 3.260 4.948 1.00 93.25 71 PHE A CA 1
ATOM 548 C C . PHE A 1 71 ? -1.562 4.265 4.462 1.00 93.25 71 PHE A C 1
ATOM 550 O O . PHE A 1 71 ? -2.120 4.989 5.284 1.00 93.25 71 PHE A O 1
ATOM 557 N N . CYS A 1 72 ? -1.900 4.285 3.168 1.00 94.81 72 CYS A N 1
ATOM 558 C CA . CYS A 1 72 ? -2.935 5.172 2.619 1.00 94.81 72 CYS A CA 1
ATOM 559 C C . CYS A 1 72 ? -4.316 4.938 3.252 1.00 94.81 72 CYS A C 1
ATOM 561 O O . CYS A 1 72 ? -4.990 5.907 3.608 1.00 94.81 72 CYS A O 1
ATOM 563 N N . VAL A 1 73 ? -4.720 3.675 3.433 1.00 93.75 73 VAL A N 1
ATOM 564 C CA . VAL A 1 73 ? -5.973 3.309 4.119 1.00 93.75 73 VAL A CA 1
ATOM 565 C C . VAL A 1 73 ? -5.946 3.804 5.567 1.00 93.75 73 VAL A C 1
ATOM 567 O O . VAL A 1 73 ? -6.891 4.456 6.017 1.00 93.75 73 VAL A O 1
ATOM 570 N N . CYS A 1 74 ? -4.836 3.574 6.278 1.00 90.88 74 CYS A N 1
ATOM 571 C CA . CYS A 1 74 ? -4.654 4.053 7.648 1.00 90.88 74 CYS A CA 1
ATOM 572 C C . CYS A 1 74 ? -4.737 5.585 7.738 1.00 90.88 74 CYS A C 1
ATOM 574 O O . CYS A 1 74 ? -5.433 6.115 8.604 1.00 90.88 74 CYS A O 1
ATOM 576 N N . CYS A 1 75 ? -4.075 6.309 6.834 1.00 91.38 75 CYS A N 1
ATOM 577 C CA . CYS A 1 75 ? -4.160 7.763 6.765 1.00 91.38 75 CYS A CA 1
ATOM 578 C C . CYS A 1 75 ? -5.598 8.230 6.533 1.00 91.38 75 CYS A C 1
ATOM 580 O O . CYS A 1 75 ? -6.065 9.081 7.286 1.00 91.38 75 CYS A O 1
ATOM 582 N N . GLY A 1 76 ? -6.302 7.669 5.545 1.00 91.12 76 GLY A N 1
ATOM 583 C CA . GLY A 1 76 ? -7.694 8.023 5.248 1.00 91.12 76 GLY A CA 1
ATOM 584 C C . GLY A 1 76 ? -8.603 7.873 6.469 1.00 91.12 76 GLY A C 1
ATOM 585 O O . GLY A 1 76 ? -9.302 8.818 6.837 1.00 91.12 76 GLY A O 1
ATOM 586 N N . TRP A 1 77 ? -8.507 6.737 7.165 1.00 90.06 77 TRP A N 1
ATOM 587 C CA . TRP A 1 77 ? -9.282 6.488 8.381 1.00 90.06 77 TRP A CA 1
ATOM 588 C C . TRP A 1 77 ? -8.930 7.458 9.521 1.00 90.06 77 TRP A C 1
ATOM 590 O O . TRP A 1 77 ? -9.820 7.985 10.193 1.00 90.06 77 TRP A O 1
ATOM 600 N N . ARG A 1 78 ? -7.638 7.746 9.738 1.00 90.12 78 ARG A N 1
ATOM 601 C CA . ARG A 1 78 ? -7.201 8.687 10.787 1.00 90.12 78 ARG A CA 1
ATOM 602 C C . ARG A 1 78 ? -7.655 10.111 10.500 1.00 90.12 78 ARG A C 1
ATOM 604 O O . ARG A 1 78 ? -8.073 10.794 11.430 1.00 90.12 78 ARG A O 1
ATOM 611 N N . PHE A 1 79 ? -7.616 10.535 9.238 1.00 88.31 79 PHE A N 1
ATOM 612 C CA . PHE A 1 79 ? -8.140 11.833 8.818 1.00 88.31 79 PHE A CA 1
ATOM 613 C C . PHE A 1 79 ? -9.638 11.953 9.107 1.00 88.31 79 PHE A C 1
ATOM 615 O O . PHE A 1 79 ? -10.043 12.935 9.725 1.00 88.31 79 PHE A O 1
ATOM 622 N N . ALA A 1 80 ? -10.433 10.939 8.751 1.00 87.38 80 ALA A N 1
ATOM 623 C CA . ALA A 1 80 ? -11.875 10.932 9.004 1.00 87.38 80 ALA A CA 1
ATOM 624 C C . ALA A 1 80 ? -12.219 11.043 10.499 1.00 87.38 80 ALA A C 1
ATOM 626 O O . ALA A 1 80 ? -13.178 11.706 10.881 1.00 87.38 80 ALA A O 1
ATOM 627 N N . ASN A 1 81 ? -11.392 10.440 11.355 1.00 87.31 81 ASN A N 1
ATOM 628 C CA . ASN A 1 81 ? -11.580 10.426 12.805 1.00 87.31 81 ASN A CA 1
ATOM 629 C C . ASN A 1 81 ? -10.777 11.517 13.543 1.00 87.31 81 ASN A C 1
ATOM 631 O O . ASN A 1 81 ? -10.687 11.490 14.768 1.00 87.31 81 ASN A O 1
ATOM 635 N N . SER A 1 82 ? -10.181 12.479 12.824 1.00 85.75 82 SER A N 1
ATOM 636 C CA . SER A 1 82 ? -9.368 13.571 13.394 1.00 85.75 82 SER A CA 1
ATOM 637 C C . SER A 1 82 ? -8.208 13.112 14.297 1.00 85.75 82 SER A C 1
ATOM 639 O O . SER A 1 82 ? -7.775 13.835 15.197 1.00 85.75 82 SER A O 1
ATOM 641 N N . TYR A 1 83 ? -7.662 11.920 14.048 1.00 86.12 83 TYR A N 1
ATOM 642 C CA . TYR A 1 83 ? -6.470 11.434 14.738 1.00 86.12 83 TYR A CA 1
ATOM 643 C C . TYR A 1 83 ? -5.197 11.976 14.086 1.00 86.12 83 TYR A C 1
ATOM 645 O O . TYR A 1 83 ? -5.065 12.026 12.863 1.00 86.12 83 TYR A O 1
ATOM 653 N N . SER A 1 84 ? -4.198 12.298 14.911 1.00 85.44 84 SER A N 1
ATOM 654 C CA . SER A 1 84 ? -2.851 12.585 14.410 1.00 85.44 84 SER A CA 1
ATOM 655 C C . SER A 1 84 ? -2.268 11.353 13.709 1.00 85.44 84 SER A C 1
ATOM 657 O O . SER A 1 84 ? -2.498 10.217 14.130 1.00 85.44 84 SER A O 1
ATOM 659 N N . LEU A 1 85 ? -1.505 11.576 12.634 1.00 81.31 85 LEU A N 1
ATOM 660 C CA . LEU A 1 85 ? -0.850 10.521 11.852 1.00 81.31 85 LEU A CA 1
ATOM 661 C C . LEU A 1 85 ? 0.320 9.869 12.604 1.00 81.31 85 LEU A C 1
ATOM 663 O O . LEU A 1 85 ? 0.622 8.702 12.376 1.00 81.31 85 LEU A O 1
ATOM 667 N N . LEU A 1 86 ? 0.971 10.619 13.498 1.00 79.12 86 LEU A N 1
ATOM 668 C CA . LEU A 1 86 ? 2.188 10.187 14.194 1.00 79.12 86 LEU A CA 1
ATOM 669 C C . LEU A 1 86 ? 1.897 9.555 15.559 1.00 79.12 86 LEU A C 1
ATOM 671 O O . LEU A 1 86 ? 2.607 8.649 15.989 1.00 79.12 86 LEU A O 1
ATOM 675 N N . VAL A 1 87 ? 0.864 10.037 16.254 1.00 75.88 87 VAL A N 1
ATOM 676 C CA . VAL A 1 87 ? 0.545 9.635 17.631 1.00 75.88 87 VAL A CA 1
ATOM 677 C C . VAL A 1 87 ? -0.970 9.472 17.766 1.00 75.88 87 VAL A C 1
ATOM 679 O O . VAL A 1 87 ? -1.701 10.337 17.289 1.00 75.88 87 VAL A O 1
ATOM 682 N N . PRO A 1 88 ? -1.476 8.406 18.414 1.00 78.38 88 PRO A N 1
ATOM 683 C CA . PRO A 1 88 ? -0.761 7.256 18.998 1.00 78.38 88 PRO A CA 1
ATOM 684 C C . PRO A 1 88 ? -0.268 6.234 17.947 1.00 78.38 88 PRO A C 1
ATOM 686 O O . PRO A 1 88 ? -0.571 6.352 16.762 1.00 78.38 88 PRO A O 1
ATOM 689 N N . ARG A 1 89 ? 0.491 5.205 18.359 1.00 83.56 89 ARG A N 1
ATOM 690 C CA . ARG A 1 89 ? 0.787 4.045 17.482 1.00 83.56 89 ARG A CA 1
ATOM 691 C C . ARG A 1 89 ? -0.505 3.352 17.045 1.00 83.56 89 ARG A C 1
ATOM 693 O O . ARG A 1 89 ? -1.516 3.506 17.717 1.00 83.56 89 ARG A O 1
ATOM 700 N N . SER A 1 90 ? -0.456 2.553 15.977 1.00 81.88 90 SER A N 1
ATOM 701 C CA . SER A 1 90 ? -1.596 1.752 15.511 1.00 81.88 90 SER A CA 1
ATOM 702 C C . SER A 1 90 ? -2.239 0.958 16.653 1.00 81.88 90 SER A C 1
ATOM 704 O O . SER A 1 90 ? -1.558 0.231 17.381 1.00 81.88 90 SER A O 1
ATOM 706 N N . PHE A 1 91 ? -3.550 1.110 16.815 1.00 84.62 91 PHE A N 1
ATOM 707 C CA . PHE A 1 91 ? -4.323 0.534 17.912 1.00 84.62 91 PHE A CA 1
ATOM 708 C C . PHE A 1 91 ? -5.665 0.005 17.404 1.00 84.62 91 PHE A C 1
ATOM 710 O O . PHE A 1 91 ? -6.132 0.391 16.336 1.00 84.62 91 PHE A O 1
ATOM 717 N N . CYS A 1 92 ? -6.285 -0.889 18.169 1.00 83.75 92 CYS A N 1
ATOM 718 C CA . CYS A 1 92 ? -7.633 -1.362 17.874 1.00 83.75 92 CYS A CA 1
ATOM 719 C C . CYS A 1 92 ? -8.683 -0.321 18.282 1.00 83.75 92 CYS A C 1
ATOM 721 O O . CYS A 1 92 ? -8.723 0.086 19.437 1.00 83.75 92 CYS A O 1
ATOM 723 N N . GLU A 1 93 ? -9.588 0.026 17.374 1.00 81.44 93 GLU A N 1
ATOM 724 C CA . GLU A 1 93 ? -10.643 1.031 17.584 1.00 81.44 93 GLU A CA 1
ATOM 725 C C . GLU A 1 93 ? -11.619 0.683 18.718 1.00 81.44 93 GLU A C 1
ATOM 727 O O . GLU A 1 93 ? -12.150 1.574 19.365 1.00 81.44 93 GLU A O 1
ATOM 732 N N . SER A 1 94 ? -11.834 -0.611 18.987 1.00 83.31 94 SER A N 1
ATOM 733 C CA . SER A 1 94 ? -12.791 -1.076 20.000 1.00 83.31 94 SER A CA 1
ATOM 734 C C . SER A 1 94 ? -12.177 -1.231 21.394 1.00 83.31 94 SER A C 1
ATOM 736 O O . SER A 1 94 ? -12.811 -0.887 22.385 1.00 83.31 94 SER A O 1
ATOM 738 N N . CYS A 1 95 ? -10.958 -1.774 21.496 1.00 86.06 95 CYS A N 1
ATOM 739 C CA . CYS A 1 95 ? -10.329 -2.054 22.795 1.00 86.06 95 CYS A CA 1
ATOM 740 C C . CYS A 1 95 ? -9.141 -1.148 23.130 1.00 86.06 95 CYS A C 1
ATOM 742 O O . CYS A 1 95 ? -8.541 -1.306 24.192 1.00 86.06 95 CYS A O 1
ATOM 744 N N . HIS A 1 96 ? -8.757 -0.254 22.218 1.00 84.38 96 HIS A N 1
ATOM 745 C CA . HIS A 1 96 ? -7.637 0.686 22.332 1.00 84.38 96 HIS A CA 1
ATOM 746 C C . HIS A 1 96 ? -6.264 0.065 22.640 1.00 84.38 96 HIS A C 1
ATOM 748 O O . HIS A 1 96 ? -5.293 0.781 22.889 1.00 84.38 96 HIS A O 1
ATOM 754 N N . LYS A 1 97 ? -6.135 -1.266 22.562 1.00 85.38 97 LYS A N 1
ATOM 755 C CA . LYS A 1 97 ? -4.844 -1.946 22.679 1.00 85.38 97 LYS A CA 1
ATOM 756 C C . LYS A 1 97 ? -3.996 -1.693 21.439 1.00 85.38 97 LYS A C 1
ATOM 758 O O . LYS A 1 97 ? -4.491 -1.740 20.312 1.00 85.38 97 LYS A O 1
ATOM 763 N N . GLN A 1 98 ? -2.710 -1.448 21.668 1.00 86.38 98 GLN A N 1
ATOM 764 C CA . GLN A 1 98 ? -1.726 -1.255 20.608 1.00 86.38 98 GLN A CA 1
ATOM 765 C C . GLN A 1 98 ? -1.475 -2.565 19.856 1.00 86.38 98 GLN A C 1
ATOM 767 O O . GLN A 1 98 ? -1.416 -3.640 20.457 1.00 86.38 98 GLN A O 1
ATOM 772 N N . LEU A 1 99 ? -1.337 -2.459 18.536 1.00 83.75 99 LEU A N 1
ATOM 773 C CA . LEU A 1 99 ? -1.030 -3.580 17.652 1.00 83.75 99 LEU A CA 1
ATOM 774 C C . LEU A 1 99 ? 0.488 -3.781 17.565 1.00 83.75 99 LEU A C 1
ATOM 776 O O . LEU A 1 99 ? 1.257 -2.822 17.465 1.00 83.75 99 LEU A O 1
ATOM 780 N N . ASN A 1 100 ? 0.919 -5.041 17.576 1.00 85.38 100 ASN A N 1
ATOM 781 C CA . ASN A 1 100 ? 2.318 -5.423 17.394 1.00 85.38 100 ASN A CA 1
ATOM 782 C C . ASN A 1 100 ? 2.745 -5.295 15.924 1.00 85.38 100 ASN A C 1
ATOM 784 O O . ASN A 1 100 ? 1.923 -5.416 15.017 1.00 85.38 100 ASN A O 1
ATOM 788 N N . CYS A 1 101 ? 4.051 -5.162 15.670 1.00 83.12 101 CYS A N 1
ATOM 789 C CA . CYS A 1 101 ? 4.596 -5.018 14.313 1.00 83.12 101 CYS A CA 1
ATOM 790 C C . CYS A 1 101 ? 4.156 -6.142 13.356 1.00 83.12 101 CYS A C 1
ATOM 792 O O . CYS A 1 101 ? 3.791 -5.867 12.220 1.00 83.12 101 CYS A O 1
ATOM 794 N N . TYR A 1 102 ? 4.110 -7.398 13.816 1.00 83.94 102 TYR A N 1
ATOM 795 C CA . TYR A 1 102 ? 3.681 -8.529 12.980 1.00 83.94 102 TYR A CA 1
ATOM 796 C C . TYR A 1 102 ? 2.194 -8.479 12.589 1.00 83.94 102 TYR A C 1
ATOM 798 O O . TYR A 1 102 ? 1.806 -9.042 11.570 1.00 83.94 102 TYR A O 1
ATOM 806 N N . GLN A 1 103 ? 1.361 -7.783 13.370 1.00 82.25 103 GLN A N 1
ATOM 807 C CA . GLN A 1 103 ? -0.062 -7.583 13.072 1.00 82.25 103 GLN A CA 1
ATOM 808 C C . GLN A 1 103 ? -0.291 -6.485 12.025 1.00 82.25 103 GLN A C 1
ATOM 810 O O . GLN A 1 103 ? -1.390 -6.386 11.488 1.00 82.25 103 GLN A O 1
ATOM 815 N N . LEU A 1 104 ? 0.741 -5.684 11.742 1.00 85.50 104 LEU A N 1
ATOM 816 C CA . LEU A 1 104 ? 0.742 -4.592 10.766 1.00 85.50 104 LEU A CA 1
ATOM 817 C C . LEU A 1 104 ? 1.356 -5.003 9.421 1.00 85.50 104 LEU A C 1
ATOM 819 O O . LEU A 1 104 ? 1.399 -4.190 8.504 1.00 85.50 104 LEU A O 1
ATOM 823 N N . ILE A 1 105 ? 1.856 -6.237 9.293 1.00 88.00 105 ILE A N 1
ATOM 824 C CA . ILE A 1 105 ? 2.403 -6.721 8.022 1.00 88.00 105 ILE A CA 1
ATOM 825 C C . ILE A 1 105 ? 1.244 -6.852 7.021 1.00 88.00 105 ILE A C 1
ATOM 827 O O . ILE A 1 105 ? 0.292 -7.578 7.336 1.00 88.00 105 ILE A O 1
ATOM 831 N N . PRO A 1 106 ? 1.317 -6.210 5.835 1.00 85.19 106 PRO A N 1
ATOM 832 C CA . PRO A 1 106 ? 0.247 -6.252 4.842 1.00 85.19 106 PRO A CA 1
ATOM 833 C C . PRO A 1 106 ? -0.165 -7.687 4.519 1.00 85.19 106 PRO A C 1
ATOM 835 O O . PRO A 1 106 ? 0.697 -8.557 4.360 1.00 85.19 106 PRO A O 1
ATOM 838 N N . LEU A 1 107 ? -1.474 -7.935 4.446 1.00 87.94 107 LEU A N 1
ATOM 839 C CA . LEU A 1 107 ? -2.147 -9.233 4.281 1.00 87.94 107 LEU A CA 1
ATOM 840 C C . LEU A 1 107 ? -1.891 -10.264 5.391 1.00 87.94 107 LEU A C 1
ATOM 842 O O . LEU A 1 107 ? -2.834 -10.855 5.919 1.00 87.94 107 LEU A O 1
ATOM 846 N N . ILE A 1 108 ? -0.638 -10.476 5.785 1.00 87.81 108 ILE A N 1
ATOM 847 C CA . ILE A 1 108 ? -0.224 -11.472 6.779 1.00 87.81 108 ILE A CA 1
ATOM 848 C C . ILE A 1 108 ? -0.849 -11.162 8.140 1.00 87.81 108 ILE A C 1
ATOM 850 O O . ILE A 1 108 ? -1.407 -12.055 8.779 1.00 87.81 108 ILE A O 1
ATOM 854 N N . GLY A 1 109 ? -0.822 -9.897 8.562 1.00 83.62 109 GLY A N 1
ATOM 855 C CA . GLY A 1 109 ? -1.421 -9.464 9.820 1.00 83.62 109 GLY A CA 1
ATOM 856 C C . GLY A 1 109 ? -2.920 -9.757 9.880 1.00 83.62 109 GLY A C 1
ATOM 857 O O . GLY A 1 109 ? -3.409 -10.220 10.912 1.00 83.62 109 GLY A O 1
ATOM 858 N N . PHE A 1 110 ? -3.636 -9.560 8.768 1.00 86.19 110 PHE A N 1
ATOM 859 C CA . PHE A 1 110 ? -5.066 -9.852 8.649 1.00 86.19 110 PHE A CA 1
ATOM 860 C C . PHE A 1 110 ? -5.354 -11.361 8.672 1.00 86.19 110 PHE A C 1
ATOM 862 O O . PHE A 1 110 ? -6.270 -11.806 9.369 1.00 86.19 110 PHE A O 1
ATOM 869 N N . LEU A 1 111 ? -4.546 -12.155 7.959 1.00 87.25 111 LEU A N 1
ATOM 870 C CA . LEU A 1 111 ? -4.675 -13.613 7.898 1.00 87.25 111 LEU A CA 1
ATOM 871 C C . LEU A 1 111 ? -4.404 -14.278 9.253 1.00 87.25 111 LEU A C 1
ATOM 873 O O . LEU A 1 111 ? -5.191 -15.121 9.684 1.00 87.25 111 LEU A O 1
ATOM 877 N N . ILE A 1 112 ? -3.347 -13.864 9.963 1.00 86.50 112 ILE A N 1
ATOM 878 C CA . ILE A 1 112 ? -3.025 -14.368 11.311 1.00 86.50 112 ILE A CA 1
ATOM 879 C C . ILE A 1 112 ? -4.168 -14.063 12.286 1.00 86.50 112 ILE A C 1
ATOM 881 O O . ILE A 1 112 ? -4.551 -14.905 13.096 1.00 86.50 112 ILE A O 1
ATOM 885 N N . GLN A 1 113 ? -4.739 -12.865 12.179 1.00 85.38 113 GLN A N 1
ATOM 886 C CA . GLN A 1 113 ? -5.866 -12.411 12.990 1.00 85.38 113 GLN A CA 1
ATOM 887 C C . GLN A 1 113 ? -7.214 -13.007 12.550 1.00 85.38 113 GLN A C 1
ATOM 889 O O . GLN A 1 113 ? -8.217 -12.825 13.236 1.00 85.38 113 GLN A O 1
ATOM 894 N N . LYS A 1 114 ? -7.263 -13.731 11.420 1.00 86.62 114 LYS A N 1
ATOM 895 C CA . LYS A 1 114 ? -8.491 -14.294 10.827 1.00 86.62 114 LYS A CA 1
ATOM 896 C C . LYS A 1 114 ? -9.599 -13.241 10.666 1.00 86.62 114 LYS A C 1
ATOM 898 O O . LYS A 1 114 ? -10.774 -13.517 10.908 1.00 86.62 114 LYS A O 1
ATOM 903 N N . GLY A 1 115 ? -9.204 -12.016 10.315 1.00 84.56 115 GLY A N 1
ATOM 904 C CA . GLY A 1 115 ? -10.108 -10.872 10.176 1.00 84.56 115 GLY A CA 1
ATOM 905 C C . GLY A 1 115 ? -10.743 -10.377 11.479 1.00 84.56 115 GLY A C 1
ATOM 906 O O . GLY A 1 115 ? -11.760 -9.686 11.428 1.00 84.56 115 GLY A O 1
ATOM 907 N N . ARG A 1 116 ? -10.191 -10.721 12.650 1.00 87.00 116 ARG A N 1
ATOM 908 C CA . ARG A 1 116 ? -10.690 -10.268 13.957 1.00 87.00 116 ARG A CA 1
ATOM 909 C C . ARG A 1 116 ? -9.558 -9.779 14.847 1.00 87.00 116 ARG A C 1
ATOM 911 O O . ARG A 1 116 ? -8.490 -10.377 14.881 1.00 87.00 116 ARG A O 1
ATOM 918 N N . CYS A 1 117 ? -9.791 -8.720 15.616 1.00 84.81 117 CYS A N 1
ATOM 919 C CA . CYS A 1 117 ? -8.793 -8.239 16.566 1.00 84.81 117 CYS A CA 1
ATOM 920 C C . CYS A 1 117 ? -8.391 -9.362 17.530 1.00 84.81 117 CYS A C 1
ATOM 922 O O . CYS A 1 117 ? -9.247 -9.965 18.177 1.00 84.81 117 CYS A O 1
ATOM 924 N N . PHE A 1 118 ? -7.086 -9.588 17.678 1.00 84.94 118 PHE A N 1
ATOM 925 C CA . PHE A 1 118 ? -6.540 -10.620 18.562 1.00 84.94 118 PHE A CA 1
ATOM 926 C C . PHE A 1 118 ? -7.009 -10.491 20.024 1.00 84.94 118 PHE A C 1
ATOM 928 O O . PHE A 1 118 ? -7.146 -11.492 20.717 1.00 84.94 118 PHE A O 1
ATOM 935 N N . PHE A 1 119 ? -7.255 -9.265 20.499 1.00 86.00 119 PHE A N 1
ATOM 936 C CA . PHE A 1 119 ? -7.577 -9.014 21.904 1.00 86.00 119 PHE A CA 1
ATOM 937 C C . PHE A 1 119 ? -9.074 -9.013 22.218 1.00 86.00 119 PHE A C 1
ATOM 939 O O . PHE A 1 119 ? -9.459 -9.533 23.260 1.00 86.00 119 PHE A O 1
ATOM 946 N N . CYS A 1 120 ? -9.906 -8.393 21.374 1.00 88.12 120 CYS A N 1
ATOM 947 C CA . CYS A 1 120 ? -11.343 -8.235 21.641 1.00 88.12 120 CYS A CA 1
ATOM 948 C C . CYS A 1 120 ? -12.252 -8.983 20.659 1.00 88.12 120 CYS A C 1
ATOM 950 O O . CYS A 1 120 ? -13.462 -9.003 20.853 1.00 88.12 120 CYS A O 1
ATOM 952 N N . GLY A 1 121 ? -11.706 -9.584 19.599 1.00 85.12 121 GLY A N 1
ATOM 953 C CA . GLY A 1 121 ? -12.481 -10.352 18.624 1.00 85.12 121 GLY A CA 1
ATOM 954 C C . GLY A 1 121 ? -13.360 -9.524 17.681 1.00 85.12 121 GLY A C 1
ATOM 955 O O . GLY A 1 121 ? -14.065 -10.119 16.865 1.00 85.12 121 GLY A O 1
ATOM 956 N N . VAL A 1 122 ? -13.314 -8.185 17.752 1.00 87.94 122 VAL A N 1
ATOM 957 C CA . VAL A 1 122 ? -14.053 -7.311 16.825 1.00 87.94 122 VAL A CA 1
ATOM 958 C C . VAL A 1 122 ? -13.600 -7.557 15.387 1.00 87.94 122 VAL A C 1
ATOM 960 O O . VAL A 1 122 ? -12.413 -7.782 15.140 1.00 87.94 122 VAL A O 1
ATOM 963 N N . GLN A 1 123 ? -14.538 -7.538 14.442 1.00 86.44 123 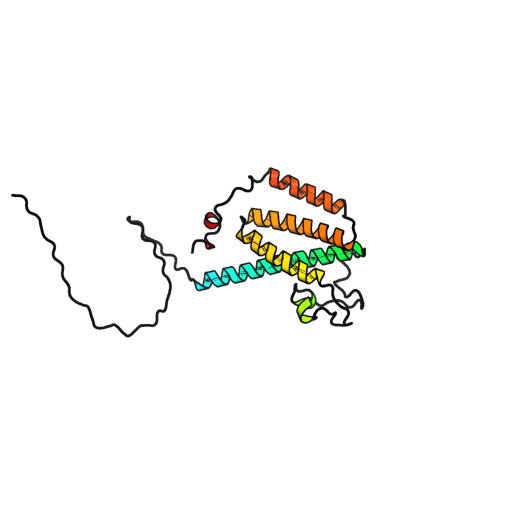GLN A N 1
ATOM 964 C CA . GLN A 1 123 ? -14.234 -7.737 13.027 1.00 86.44 123 GLN A CA 1
ATOM 965 C C . GLN A 1 123 ? -13.403 -6.570 12.484 1.00 86.44 123 GLN A C 1
ATOM 967 O O . GLN A 1 123 ? -13.712 -5.407 12.731 1.00 86.44 123 GLN A O 1
ATOM 972 N N . ILE A 1 124 ? -12.342 -6.898 11.748 1.00 84.31 124 ILE A N 1
ATOM 973 C CA . ILE A 1 124 ? -11.495 -5.931 11.048 1.00 84.31 124 ILE A CA 1
ATOM 974 C C . ILE A 1 124 ? -12.074 -5.738 9.645 1.00 84.31 124 ILE A C 1
ATOM 976 O O . ILE A 1 124 ? -12.422 -6.712 8.978 1.00 84.31 124 ILE A O 1
ATOM 980 N N . SER A 1 125 ? -12.163 -4.487 9.191 1.00 84.94 125 SER A N 1
ATOM 981 C CA . SER A 1 125 ? -12.661 -4.172 7.850 1.00 84.94 125 SER A CA 1
ATOM 982 C C . SER A 1 125 ? -11.832 -4.860 6.759 1.00 84.94 125 SER A C 1
ATOM 984 O O . SER A 1 125 ? -10.602 -4.785 6.751 1.00 84.94 125 SER A O 1
ATOM 986 N N . PHE A 1 126 ? -12.518 -5.482 5.798 1.00 87.62 126 PHE A N 1
ATOM 987 C CA . PHE A 1 126 ? -11.899 -6.114 4.629 1.00 87.62 126 PHE A CA 1
ATOM 988 C C . PHE A 1 126 ? -11.361 -5.102 3.607 1.00 87.62 126 PHE A C 1
ATOM 990 O O . PHE A 1 126 ? -10.663 -5.496 2.677 1.00 87.62 126 PHE A O 1
ATOM 997 N N . VAL A 1 127 ? -11.636 -3.804 3.777 1.00 90.00 127 VAL A N 1
ATOM 998 C CA . VAL A 1 127 ? -11.159 -2.759 2.858 1.00 90.00 127 VAL A CA 1
ATOM 999 C C . VAL A 1 127 ? -9.630 -2.758 2.777 1.00 90.00 127 VAL A C 1
ATOM 1001 O O . VAL A 1 127 ? -9.092 -2.805 1.676 1.00 90.00 127 VAL A O 1
ATOM 1004 N N . SER A 1 128 ? -8.925 -2.802 3.915 1.00 89.19 128 SER A N 1
ATOM 1005 C CA . SER A 1 128 ? -7.452 -2.804 3.931 1.00 89.19 128 SER A CA 1
ATOM 1006 C C . SER A 1 128 ? -6.851 -3.979 3.149 1.00 89.19 128 SER A C 1
ATOM 1008 O O . SER A 1 128 ? -6.137 -3.717 2.185 1.00 89.19 128 SER A O 1
ATOM 1010 N N . PRO A 1 129 ? -7.158 -5.262 3.455 1.00 91.62 129 PRO A N 1
ATOM 1011 C CA . PRO A 1 129 ? -6.543 -6.378 2.734 1.00 91.62 129 PRO A CA 1
ATOM 1012 C C . PRO A 1 129 ? -6.914 -6.421 1.244 1.00 91.62 129 PRO A C 1
ATOM 1014 O O . PRO A 1 129 ? -6.109 -6.870 0.425 1.00 91.62 129 PRO A O 1
ATOM 1017 N N . ILE A 1 130 ? -8.102 -5.941 0.859 1.00 95.00 130 ILE A N 1
ATOM 1018 C CA . ILE A 1 130 ? -8.488 -5.847 -0.555 1.00 95.00 130 ILE A CA 1
ATOM 1019 C C . ILE A 1 130 ? -7.616 -4.811 -1.270 1.00 95.00 130 ILE A C 1
ATOM 1021 O O . ILE A 1 130 ? -7.002 -5.130 -2.289 1.00 95.00 130 ILE A O 1
ATOM 1025 N N . VAL A 1 131 ? -7.521 -3.594 -0.730 1.00 95.69 131 VAL A N 1
ATOM 1026 C CA . VAL A 1 131 ? -6.730 -2.514 -1.337 1.00 95.69 131 VAL A CA 1
ATOM 1027 C C . VAL A 1 131 ? -5.238 -2.871 -1.346 1.00 95.69 131 VAL A C 1
ATOM 1029 O O . VAL A 1 131 ? -4.576 -2.653 -2.358 1.00 95.69 131 VAL A O 1
ATOM 1032 N N . GLU A 1 132 ? -4.730 -3.505 -0.286 1.00 95.94 132 GLU A N 1
ATOM 1033 C CA . GLU A 1 132 ? -3.358 -4.030 -0.204 1.00 95.94 132 GLU A CA 1
ATOM 1034 C C . GLU A 1 132 ? -3.046 -5.018 -1.328 1.00 95.94 132 GLU A C 1
ATOM 1036 O O . GLU A 1 132 ? -2.026 -4.897 -2.010 1.00 95.94 132 GLU A O 1
ATOM 1041 N N . THR A 1 133 ? -3.950 -5.972 -1.555 1.00 96.06 133 THR A N 1
ATOM 1042 C CA . THR A 1 133 ? -3.795 -6.975 -2.613 1.00 96.06 133 THR A CA 1
ATOM 1043 C C . THR A 1 133 ? -3.816 -6.315 -3.990 1.00 96.06 133 THR A C 1
ATOM 1045 O O . THR A 1 133 ? -2.929 -6.560 -4.810 1.00 96.06 133 THR A O 1
ATOM 1048 N N . LEU A 1 134 ? -4.801 -5.448 -4.244 1.00 97.12 134 LEU A N 1
ATOM 1049 C CA . LEU A 1 134 ? -4.960 -4.778 -5.535 1.00 97.12 134 LEU A CA 1
ATOM 1050 C C . LEU A 1 134 ? -3.763 -3.883 -5.862 1.00 97.12 134 LEU A C 1
ATOM 1052 O O . LEU A 1 134 ? -3.243 -3.944 -6.975 1.00 97.12 134 LEU A O 1
ATOM 1056 N N . PHE A 1 135 ? -3.290 -3.090 -4.901 1.00 97.62 135 PHE A N 1
ATOM 1057 C CA . PHE A 1 135 ? -2.179 -2.170 -5.133 1.00 97.62 135 PHE A CA 1
ATOM 1058 C C . PHE A 1 135 ? -0.822 -2.888 -5.200 1.00 97.62 135 PHE A C 1
ATOM 1060 O O . PHE A 1 135 ? 0.057 -2.476 -5.959 1.00 97.62 135 PHE A O 1
ATOM 1067 N N . GLY A 1 136 ? -0.660 -4.000 -4.473 1.00 96.75 136 GLY A N 1
ATOM 1068 C CA . GLY A 1 136 ? 0.492 -4.892 -4.615 1.00 96.75 136 GLY A CA 1
ATOM 1069 C C . GLY A 1 136 ? 0.595 -5.487 -6.023 1.00 96.75 136 GLY A C 1
ATOM 1070 O O . GLY A 1 136 ? 1.653 -5.419 -6.648 1.00 96.75 136 GLY A O 1
ATOM 1071 N N . PHE A 1 137 ? -0.508 -6.009 -6.575 1.00 97.44 137 PHE A N 1
ATOM 1072 C CA . PHE A 1 137 ? -0.528 -6.494 -7.963 1.00 97.44 137 PHE A CA 1
ATOM 1073 C C . PHE A 1 137 ? -0.378 -5.370 -8.985 1.00 97.44 137 PHE A C 1
ATOM 1075 O O . PHE A 1 137 ? 0.326 -5.542 -9.980 1.00 97.44 137 PHE A O 1
ATOM 1082 N N . TYR A 1 138 ? -0.988 -4.212 -8.730 1.00 97.00 138 TYR A N 1
ATOM 1083 C CA . TYR A 1 138 ? -0.821 -3.031 -9.567 1.00 97.00 138 TYR A CA 1
ATOM 1084 C C . TYR A 1 138 ? 0.660 -2.670 -9.727 1.00 97.00 138 TYR A C 1
ATOM 1086 O O . TYR A 1 138 ? 1.115 -2.536 -10.861 1.00 97.00 138 TYR A O 1
ATOM 1094 N N . ALA A 1 139 ? 1.426 -2.621 -8.628 1.00 96.31 139 ALA A N 1
ATOM 1095 C CA . ALA A 1 139 ? 2.862 -2.331 -8.640 1.00 96.31 139 ALA A CA 1
ATOM 1096 C C . ALA A 1 139 ? 3.662 -3.300 -9.528 1.00 96.31 139 ALA A C 1
ATOM 1098 O O . ALA A 1 139 ? 4.539 -2.871 -10.276 1.00 96.31 139 ALA A O 1
ATOM 1099 N N . ILE A 1 140 ? 3.329 -4.594 -9.492 1.00 95.00 140 ILE A N 1
ATOM 1100 C CA . ILE A 1 140 ? 3.944 -5.604 -10.365 1.00 95.00 140 ILE A CA 1
ATOM 1101 C C . ILE A 1 140 ? 3.638 -5.298 -11.836 1.00 95.00 140 ILE A C 1
ATOM 1103 O O . ILE A 1 140 ? 4.546 -5.269 -12.667 1.00 95.00 140 ILE A O 1
ATOM 1107 N N . ILE A 1 141 ? 2.362 -5.068 -12.161 1.00 92.94 141 ILE A N 1
ATOM 1108 C CA . ILE A 1 141 ? 1.905 -4.858 -13.540 1.00 92.94 141 ILE A CA 1
ATOM 1109 C C . ILE A 1 141 ? 2.592 -3.637 -14.150 1.00 92.94 141 ILE A C 1
ATOM 1111 O O . ILE A 1 141 ? 3.168 -3.737 -15.234 1.00 92.94 141 ILE A O 1
ATOM 1115 N N . ILE A 1 142 ? 2.586 -2.502 -13.444 1.00 91.88 142 ILE A N 1
ATOM 1116 C CA . ILE A 1 142 ? 3.181 -1.270 -13.972 1.00 91.88 142 ILE A CA 1
ATOM 1117 C C . ILE A 1 142 ? 4.700 -1.380 -14.120 1.00 91.88 142 ILE A C 1
ATOM 1119 O O . ILE A 1 142 ? 5.253 -0.785 -15.043 1.00 91.88 142 ILE A O 1
ATOM 1123 N N . PHE A 1 143 ? 5.372 -2.154 -13.262 1.00 90.31 143 PHE A N 1
ATOM 1124 C CA . PHE A 1 143 ? 6.818 -2.351 -13.330 1.00 90.31 143 PHE A CA 1
ATOM 1125 C C . PHE A 1 143 ? 7.223 -3.085 -14.610 1.00 90.31 143 PHE A C 1
ATOM 1127 O O . PHE A 1 143 ? 8.128 -2.645 -15.311 1.00 90.31 143 PHE A O 1
ATOM 1134 N N . PHE A 1 144 ? 6.518 -4.164 -14.959 1.00 86.69 144 PHE A N 1
ATOM 1135 C CA . PHE A 1 144 ? 6.823 -4.939 -16.166 1.00 86.69 144 PHE A CA 1
ATOM 1136 C C . PHE A 1 144 ? 6.392 -4.258 -17.473 1.00 86.69 144 PHE A C 1
ATOM 1138 O O . PHE A 1 144 ? 6.825 -4.671 -18.546 1.00 86.69 144 PHE A O 1
ATOM 1145 N N . GLN A 1 145 ? 5.550 -3.226 -17.399 1.00 85.38 145 GLN A N 1
ATOM 1146 C CA . GLN A 1 145 ? 5.042 -2.492 -18.563 1.00 85.38 145 GLN A CA 1
ATOM 1147 C C . GLN A 1 145 ? 5.738 -1.148 -18.801 1.00 85.38 145 GLN A C 1
ATOM 1149 O O . GLN A 1 145 ? 5.452 -0.493 -19.803 1.00 85.38 145 GLN A O 1
ATOM 1154 N N . SER A 1 146 ? 6.626 -0.720 -17.900 1.00 81.69 146 SER A N 1
ATOM 1155 C CA . SER A 1 146 ? 7.188 0.633 -17.913 1.00 81.69 146 SER A CA 1
ATOM 1156 C C . SER A 1 146 ? 8.713 0.630 -17.842 1.00 81.69 146 SER A C 1
ATOM 1158 O O . SER A 1 146 ? 9.338 -0.313 -17.356 1.00 81.69 146 SER A O 1
ATOM 1160 N N . SER A 1 147 ? 9.323 1.736 -18.276 1.00 84.12 147 SER A N 1
ATOM 1161 C CA . SER A 1 147 ? 10.712 2.040 -17.917 1.00 84.12 147 SER A CA 1
ATOM 1162 C C . SER A 1 147 ? 10.820 2.291 -16.398 1.00 84.12 147 SER A C 1
ATOM 1164 O O . SER A 1 147 ? 9.826 2.693 -15.781 1.00 84.12 147 SER A O 1
ATOM 1166 N N . PRO A 1 148 ? 11.996 2.129 -15.762 1.00 84.12 148 PRO A N 1
ATOM 1167 C CA . PRO A 1 148 ? 12.156 2.366 -14.323 1.00 84.12 148 PRO A CA 1
ATOM 1168 C C . PRO A 1 148 ? 11.730 3.768 -13.860 1.00 84.12 148 PRO A C 1
ATOM 1170 O O . PRO A 1 148 ? 11.101 3.917 -12.811 1.00 84.12 148 PRO A O 1
ATOM 1173 N N . LEU A 1 149 ? 12.042 4.806 -14.644 1.00 85.31 149 LEU A N 1
ATOM 1174 C CA . LEU A 1 149 ? 11.682 6.187 -14.310 1.00 85.31 149 LEU A CA 1
ATOM 1175 C C . LEU A 1 149 ? 10.170 6.407 -14.432 1.00 85.31 149 LEU A C 1
ATOM 1177 O O . LEU A 1 149 ? 9.548 7.005 -13.553 1.00 85.31 149 LEU A O 1
ATOM 1181 N N . THR A 1 150 ? 9.575 5.873 -15.498 1.00 84.38 150 THR A N 1
ATOM 1182 C CA . THR A 1 150 ? 8.131 5.918 -15.722 1.00 84.38 150 THR A CA 1
ATOM 1183 C C . THR A 1 150 ? 7.371 5.154 -14.638 1.00 84.38 150 THR A C 1
ATOM 1185 O O . THR A 1 150 ? 6.373 5.658 -14.128 1.00 84.38 150 THR A O 1
ATOM 1188 N N . PHE A 1 151 ? 7.871 3.984 -14.233 1.00 88.50 151 PHE A N 1
ATOM 1189 C CA . PHE A 1 151 ? 7.332 3.204 -13.121 1.00 88.50 151 PHE A CA 1
ATOM 1190 C C . PHE A 1 151 ? 7.285 4.030 -11.834 1.00 88.50 151 PHE A C 1
ATOM 1192 O O . PHE A 1 151 ? 6.224 4.124 -11.222 1.00 88.50 151 PHE A O 1
ATOM 1199 N N . LEU A 1 152 ? 8.398 4.662 -11.443 1.00 91.38 152 LEU A N 1
ATOM 1200 C CA . LEU A 1 152 ? 8.446 5.477 -10.226 1.00 91.38 152 LEU A CA 1
ATOM 1201 C C . LEU A 1 152 ? 7.438 6.626 -10.280 1.00 91.38 152 LEU A C 1
ATOM 1203 O O . LEU A 1 152 ? 6.720 6.853 -9.309 1.00 91.38 152 LEU A O 1
ATOM 1207 N N . PHE A 1 153 ? 7.345 7.320 -11.415 1.00 90.12 153 PHE A N 1
ATOM 1208 C CA . PHE A 1 153 ? 6.387 8.408 -11.580 1.00 90.12 153 PHE A CA 1
ATOM 1209 C C . PHE A 1 153 ? 4.936 7.922 -11.455 1.00 90.12 153 PHE A C 1
ATOM 1211 O O . PHE A 1 153 ? 4.185 8.447 -10.631 1.00 90.12 153 PHE A O 1
ATOM 1218 N N . ILE A 1 154 ? 4.556 6.882 -12.208 1.00 91.06 154 ILE A N 1
ATOM 1219 C CA . ILE A 1 154 ? 3.209 6.295 -12.149 1.00 91.06 154 ILE A CA 1
ATOM 1220 C C . ILE A 1 154 ? 2.909 5.804 -10.731 1.00 91.06 154 ILE A C 1
ATOM 1222 O O . ILE A 1 154 ? 1.831 6.080 -10.208 1.00 91.06 154 ILE A O 1
ATOM 1226 N N . PHE A 1 155 ? 3.847 5.107 -10.087 1.00 94.31 155 PHE A N 1
ATOM 1227 C CA . PHE A 1 155 ? 3.676 4.585 -8.735 1.00 94.31 155 PHE A CA 1
ATOM 1228 C C . PHE A 1 155 ? 3.443 5.710 -7.718 1.00 94.31 155 PHE A C 1
ATOM 1230 O O . PHE A 1 155 ? 2.517 5.613 -6.912 1.00 94.31 155 PHE A O 1
ATOM 1237 N N . LEU A 1 156 ? 4.209 6.804 -7.783 1.00 93.88 156 LEU A N 1
ATOM 1238 C CA . LEU A 1 156 ? 4.042 7.959 -6.893 1.00 93.88 156 LEU A CA 1
ATOM 1239 C C . LEU A 1 156 ? 2.706 8.677 -7.116 1.00 93.88 156 LEU A C 1
ATOM 1241 O O . LEU A 1 156 ? 1.987 8.924 -6.146 1.00 93.88 156 LEU A O 1
ATOM 1245 N N . VAL A 1 157 ? 2.343 8.954 -8.373 1.00 93.44 157 VAL A N 1
ATOM 1246 C CA . VAL A 1 157 ? 1.046 9.562 -8.726 1.00 93.44 157 VAL A CA 1
ATOM 1247 C C . VAL A 1 157 ? -0.106 8.675 -8.255 1.00 93.44 157 VAL A C 1
ATOM 1249 O O . VAL A 1 157 ? -1.045 9.155 -7.628 1.00 93.44 157 VAL A O 1
ATOM 1252 N N . SER A 1 158 ? -0.020 7.367 -8.496 1.00 94.75 158 SER A N 1
ATOM 1253 C CA . SER A 1 158 ? -1.068 6.418 -8.105 1.00 94.75 158 SER A CA 1
ATOM 1254 C C . SER A 1 158 ? -1.197 6.316 -6.588 1.00 94.75 158 SER A C 1
ATOM 1256 O O . SER A 1 158 ? -2.309 6.259 -6.076 1.00 94.75 158 SER A O 1
ATOM 1258 N N . SER A 1 159 ? -0.078 6.323 -5.860 1.00 95.44 159 SER A N 1
ATOM 1259 C CA . SER A 1 159 ? -0.068 6.278 -4.389 1.00 95.44 159 SER A CA 1
ATOM 1260 C C . SER A 1 159 ? -0.707 7.531 -3.799 1.00 95.44 159 SER A C 1
ATOM 1262 O O . SER A 1 159 ? -1.489 7.472 -2.851 1.00 95.44 159 SER A O 1
ATOM 1264 N N . TRP A 1 160 ? -0.413 8.676 -4.408 1.00 94.81 160 TRP A N 1
ATOM 1265 C CA . TRP A 1 160 ? -1.027 9.946 -4.074 1.00 94.81 160 TRP A CA 1
ATOM 1266 C C . TRP A 1 160 ? -2.540 9.961 -4.339 1.00 94.81 160 TRP A C 1
ATOM 1268 O O . TRP A 1 160 ? -3.325 10.314 -3.457 1.00 94.81 160 TRP A O 1
ATOM 1278 N N . SER A 1 161 ? -2.966 9.531 -5.527 1.00 94.56 161 SER A N 1
ATOM 1279 C CA . SER A 1 161 ? -4.385 9.410 -5.873 1.00 94.56 161 SER A CA 1
ATOM 1280 C C . SER A 1 161 ? -5.110 8.419 -4.965 1.00 94.56 161 SER A C 1
ATOM 1282 O O . SER A 1 161 ? -6.240 8.684 -4.561 1.00 94.56 161 SER A O 1
ATOM 1284 N N . LEU A 1 162 ? -4.459 7.314 -4.586 1.00 96.12 162 LEU A N 1
ATOM 1285 C CA . LEU A 1 162 ? -5.003 6.353 -3.632 1.00 96.12 162 LEU A CA 1
ATOM 1286 C C . LEU A 1 162 ? -5.223 6.997 -2.260 1.00 96.12 162 LEU A C 1
ATOM 1288 O O . LEU A 1 162 ? -6.274 6.798 -1.660 1.00 96.12 162 LEU A O 1
ATOM 1292 N N . LEU A 1 163 ? -4.274 7.803 -1.776 1.00 94.94 163 LEU A N 1
ATOM 1293 C CA . LEU A 1 163 ? -4.428 8.530 -0.515 1.00 94.94 163 LEU A CA 1
ATOM 1294 C C . LEU A 1 163 ? -5.649 9.464 -0.539 1.00 94.94 163 LEU A C 1
ATOM 1296 O O . LEU A 1 163 ? -6.431 9.464 0.412 1.00 94.94 163 LEU A O 1
ATOM 1300 N N . LEU A 1 164 ? -5.840 10.222 -1.626 1.00 94.19 164 LEU A N 1
ATOM 1301 C CA . LEU A 1 164 ? -7.017 11.085 -1.797 1.00 94.19 164 LEU A CA 1
ATOM 1302 C C . LEU A 1 164 ? -8.313 10.269 -1.888 1.00 94.19 164 LEU A C 1
ATOM 1304 O O . LEU A 1 164 ? -9.305 10.632 -1.265 1.00 94.19 164 LEU A O 1
ATOM 1308 N N . SER A 1 165 ? -8.291 9.144 -2.607 1.00 95.06 165 SER A N 1
ATOM 1309 C CA . SER A 1 165 ? -9.437 8.236 -2.715 1.00 95.06 165 SER A CA 1
ATOM 1310 C C . SER A 1 165 ? -9.828 7.641 -1.362 1.00 95.06 165 SER A C 1
ATOM 1312 O O . SER A 1 165 ? -11.013 7.549 -1.062 1.00 95.06 165 SER A O 1
ATOM 1314 N N . MET A 1 166 ? -8.859 7.283 -0.514 1.00 94.44 166 MET A N 1
ATOM 1315 C CA . MET A 1 166 ? -9.150 6.797 0.837 1.00 94.44 166 MET A CA 1
ATOM 1316 C C . MET A 1 166 ? -9.678 7.916 1.745 1.00 94.44 166 MET A C 1
ATOM 1318 O O . MET A 1 166 ? -10.570 7.662 2.550 1.00 94.44 166 MET A O 1
ATOM 1322 N N . GLN A 1 167 ? -9.184 9.155 1.617 1.00 93.12 167 GLN A N 1
ATOM 1323 C CA . GLN A 1 167 ? -9.780 10.299 2.325 1.00 93.12 167 GLN A CA 1
ATOM 1324 C C . GLN A 1 167 ? -11.248 10.498 1.935 1.00 93.12 167 GLN A C 1
ATOM 1326 O O . GLN A 1 167 ? -12.091 10.635 2.822 1.00 93.12 167 GLN A O 1
ATOM 1331 N N . ASP A 1 168 ? -11.544 10.459 0.635 1.00 93.62 168 ASP A N 1
ATOM 1332 C CA . ASP A 1 168 ? -12.901 10.592 0.105 1.00 93.62 168 ASP A CA 1
ATOM 1333 C C . ASP A 1 168 ? -13.815 9.451 0.573 1.00 93.62 168 ASP A C 1
ATOM 1335 O O . ASP A 1 168 ? -14.910 9.700 1.069 1.00 93.62 168 ASP A O 1
ATOM 1339 N N . PHE A 1 169 ? -13.332 8.206 0.529 1.00 93.88 169 PHE A N 1
ATOM 1340 C CA . PHE A 1 169 ? -14.094 7.034 0.961 1.00 93.88 169 PHE A CA 1
ATOM 1341 C C . PHE A 1 169 ? -14.526 7.102 2.434 1.00 93.88 169 PHE A C 1
ATOM 1343 O O . PHE A 1 169 ? -15.653 6.733 2.754 1.00 93.88 169 PHE A O 1
ATOM 1350 N N . TYR A 1 170 ? -13.647 7.563 3.334 1.00 92.06 170 TYR A N 1
ATOM 1351 C CA . TYR A 1 170 ? -13.956 7.626 4.768 1.00 92.06 170 TYR A CA 1
ATOM 1352 C C . TYR A 1 170 ? -14.612 8.940 5.209 1.00 92.06 170 TYR A C 1
ATOM 1354 O O . TYR A 1 170 ? -15.429 8.925 6.127 1.00 92.06 170 TYR A O 1
ATOM 1362 N N . SER A 1 171 ? -14.237 10.074 4.609 1.00 88.88 171 SER A N 1
ATOM 1363 C CA . SER A 1 171 ? -14.635 11.412 5.086 1.00 88.88 171 SER A CA 1
ATOM 1364 C C . SER A 1 171 ? -15.620 12.128 4.161 1.00 88.88 171 SER A C 1
ATOM 1366 O O . SER A 1 171 ? -16.070 13.218 4.514 1.00 88.88 171 SER A O 1
ATOM 1368 N N . HIS A 1 172 ? -15.877 11.598 2.956 1.00 90.69 172 HIS A N 1
ATOM 1369 C CA . HIS A 1 172 ? -16.601 12.267 1.858 1.00 90.69 172 HIS A CA 1
ATOM 1370 C C . HIS A 1 172 ? -16.116 13.699 1.573 1.00 90.69 172 HIS A C 1
ATOM 1372 O O . HIS A 1 172 ? -16.854 14.555 1.088 1.00 90.69 172 HIS A O 1
ATOM 1378 N N . THR A 1 173 ? -14.865 13.980 1.938 1.00 88.50 173 THR A N 1
ATOM 1379 C CA . THR A 1 173 ? -14.223 15.282 1.828 1.00 88.50 173 THR A CA 1
ATOM 1380 C C . THR A 1 173 ? -12.758 15.070 1.483 1.00 88.50 173 THR A C 1
ATOM 1382 O O . THR A 1 173 ? -12.097 14.166 1.996 1.00 88.50 173 THR A O 1
ATOM 1385 N N . VAL A 1 174 ? -12.236 15.923 0.604 1.00 89.44 174 VAL A N 1
ATOM 1386 C CA . VAL A 1 174 ? -10.840 15.873 0.171 1.00 89.44 174 VAL A CA 1
ATOM 1387 C C . VAL A 1 174 ? -10.120 17.108 0.684 1.00 89.44 174 VAL A C 1
ATOM 1389 O O . VAL A 1 174 ? -10.559 18.243 0.487 1.00 89.44 174 VAL A O 1
ATOM 1392 N N . SER A 1 175 ? -8.987 16.900 1.353 1.00 88.44 175 SER A N 1
ATOM 1393 C CA . SER A 1 175 ? -8.211 18.007 1.904 1.00 88.44 175 SER A CA 1
ATOM 1394 C C . SER A 1 175 ? -7.578 18.844 0.784 1.00 88.44 175 SER A C 1
ATOM 1396 O O . SER A 1 175 ? -6.677 18.396 0.075 1.00 88.44 175 SER A O 1
ATOM 1398 N N . GLY A 1 176 ? -8.021 20.098 0.638 1.00 89.62 176 GLY A N 1
ATOM 1399 C CA . GLY A 1 176 ? -7.561 20.984 -0.440 1.00 89.62 176 GLY A CA 1
ATOM 1400 C C . GLY A 1 176 ? -6.044 21.210 -0.447 1.00 89.62 176 GLY A C 1
ATOM 1401 O O . GLY A 1 176 ? -5.437 21.274 -1.510 1.00 89.62 176 GLY A O 1
ATOM 1402 N N . ARG A 1 177 ? -5.407 21.252 0.734 1.00 89.06 177 ARG A N 1
ATOM 1403 C CA . ARG A 1 177 ? -3.941 21.377 0.862 1.00 89.06 177 ARG A CA 1
ATOM 1404 C C . ARG A 1 177 ? -3.207 20.187 0.262 1.00 89.06 177 ARG A C 1
ATOM 1406 O O . ARG A 1 177 ? -2.197 20.378 -0.405 1.00 89.06 177 ARG A O 1
ATOM 1413 N N . LEU A 1 178 ? -3.717 18.982 0.521 1.00 89.12 178 LEU A N 1
ATOM 1414 C CA . LEU A 1 178 ? -3.173 17.761 -0.043 1.00 89.12 178 LEU A CA 1
ATOM 1415 C C . LEU A 1 178 ? -3.406 17.845 -1.552 1.00 89.12 178 LEU A C 1
ATOM 1417 O O . LEU A 1 178 ? -2.442 18.051 -2.279 1.00 89.12 178 LEU A O 1
ATOM 1421 N N . LEU A 1 179 ? -4.667 17.867 -1.999 1.00 92.25 179 LEU A N 1
ATOM 1422 C CA . LEU A 1 179 ? -5.059 17.894 -3.414 1.00 92.25 179 LEU A CA 1
ATOM 1423 C C . LEU A 1 179 ? -4.235 18.875 -4.264 1.00 92.25 179 LEU A C 1
ATOM 1425 O O . LEU A 1 179 ? -3.650 18.464 -5.267 1.00 92.25 179 LEU A O 1
ATOM 1429 N N . LEU A 1 180 ? -4.150 20.144 -3.856 1.00 90.56 180 LEU A N 1
ATOM 1430 C CA . LEU A 1 180 ? -3.408 21.174 -4.587 1.00 90.56 180 LEU A CA 1
ATOM 1431 C C . LEU A 1 180 ? -1.896 20.934 -4.556 1.00 90.56 180 LEU A C 1
ATOM 1433 O O . LEU A 1 180 ? -1.240 21.078 -5.586 1.00 90.56 180 LEU A O 1
ATOM 1437 N N . GLY A 1 181 ? -1.347 20.533 -3.406 1.00 88.19 181 GLY A N 1
ATOM 1438 C CA . GLY A 1 181 ? 0.084 20.279 -3.248 1.00 88.19 181 GLY A CA 1
ATOM 1439 C C . GLY A 1 181 ? 0.588 19.165 -4.164 1.00 88.19 181 GLY A C 1
ATOM 1440 O O . GLY A 1 181 ? 1.563 19.357 -4.891 1.00 88.19 181 GLY A O 1
ATOM 1441 N N . GLY A 1 182 ? -0.105 18.023 -4.191 1.00 87.62 182 GLY A N 1
ATOM 1442 C CA . GLY A 1 182 ? 0.270 16.927 -5.087 1.00 87.62 182 GLY A CA 1
ATOM 1443 C C . GLY A 1 182 ? -0.001 17.242 -6.555 1.00 87.62 182 GLY A C 1
ATOM 1444 O O . GLY A 1 182 ? 0.837 16.942 -7.401 1.00 87.62 182 GLY A O 1
ATOM 1445 N N . SER A 1 183 ? -1.119 17.910 -6.869 1.00 88.56 183 SER A N 1
ATOM 1446 C CA . SER A 1 183 ? -1.427 18.306 -8.253 1.00 88.56 183 SER A CA 1
ATOM 1447 C C . SER A 1 183 ? -0.346 19.222 -8.827 1.00 88.56 183 SER A C 1
ATOM 1449 O O . SER A 1 183 ? 0.108 19.006 -9.947 1.00 88.56 183 SER A O 1
ATOM 1451 N N . PHE A 1 184 ? 0.127 20.198 -8.049 1.00 87.25 184 PHE A N 1
ATOM 1452 C CA . PHE A 1 184 ? 1.218 21.077 -8.464 1.00 87.25 184 PHE A CA 1
ATOM 1453 C C . PHE A 1 184 ? 2.512 20.295 -8.741 1.00 87.25 184 PHE A C 1
ATOM 1455 O O . PHE A 1 184 ? 3.132 20.479 -9.786 1.00 87.25 184 PHE A O 1
ATOM 1462 N N . PHE A 1 185 ? 2.888 19.375 -7.847 1.00 84.38 185 PHE A N 1
ATOM 1463 C CA . PHE A 1 185 ? 4.103 18.570 -7.995 1.00 84.38 185 PHE A CA 1
ATOM 1464 C C . PHE A 1 185 ? 4.069 17.669 -9.242 1.00 84.38 185 PHE A C 1
ATOM 1466 O O . PHE A 1 185 ? 5.036 17.620 -10.004 1.00 84.38 185 PHE A O 1
ATOM 1473 N N . PHE A 1 186 ? 2.947 16.984 -9.486 1.00 82.75 186 PHE A N 1
ATOM 1474 C CA . PHE A 1 186 ? 2.836 16.008 -10.573 1.00 82.75 186 PHE A CA 1
ATOM 1475 C C . PHE A 1 186 ? 2.474 16.604 -11.934 1.00 82.75 186 PHE A C 1
ATOM 1477 O O . PHE A 1 186 ? 2.752 15.954 -12.934 1.00 82.75 186 PHE A O 1
ATOM 1484 N N . LEU A 1 187 ? 1.894 17.806 -12.013 1.00 77.94 187 LEU A N 1
ATOM 1485 C CA . LEU A 1 187 ? 1.611 18.461 -13.300 1.00 77.94 187 LEU A CA 1
ATOM 1486 C C . LEU A 1 187 ? 2.846 19.137 -13.909 1.00 77.94 187 LEU A C 1
ATOM 1488 O O . LEU A 1 187 ? 2.941 19.245 -15.128 1.00 77.94 187 LEU A O 1
ATOM 1492 N N . ILE A 1 188 ? 3.814 19.548 -13.086 1.00 74.75 188 ILE A N 1
ATOM 1493 C CA . ILE A 1 188 ? 5.055 20.178 -13.565 1.00 74.75 188 ILE A CA 1
ATOM 1494 C C . ILE A 1 188 ? 6.028 19.138 -14.139 1.00 74.75 188 ILE A C 1
ATOM 1496 O O . ILE A 1 188 ? 6.721 19.404 -15.117 1.00 74.75 188 ILE A O 1
ATOM 1500 N N . PHE A 1 189 ? 6.066 17.936 -13.565 1.00 69.25 189 PHE A N 1
ATOM 1501 C CA . PHE A 1 189 ? 7.006 16.879 -13.947 1.00 69.25 189 PHE A CA 1
ATOM 1502 C C . PHE A 1 189 ? 6.880 16.375 -15.408 1.00 69.25 189 PHE A C 1
ATOM 1504 O O . PHE A 1 189 ? 7.899 16.323 -16.099 1.00 69.25 189 PHE A O 1
ATOM 1511 N N . PRO A 1 190 ? 5.683 16.041 -15.937 1.00 65.06 190 PRO A N 1
ATOM 1512 C CA . PRO A 1 190 ? 5.532 15.504 -17.289 1.00 65.06 190 PRO A CA 1
ATOM 1513 C C . PRO A 1 190 ? 5.761 16.540 -18.393 1.00 65.06 190 PRO A C 1
ATOM 1515 O O . PRO A 1 190 ? 6.009 16.153 -19.529 1.00 65.06 190 PRO A O 1
ATOM 1518 N N . ILE A 1 191 ? 5.746 17.840 -18.073 1.00 62.34 191 ILE A N 1
ATOM 1519 C CA . ILE A 1 191 ? 6.150 18.908 -19.008 1.00 62.34 191 ILE A CA 1
ATOM 1520 C C . ILE A 1 191 ? 7.632 18.756 -19.396 1.00 62.34 191 ILE A C 1
ATOM 1522 O O . ILE A 1 191 ? 8.044 19.211 -20.460 1.00 62.34 191 ILE A O 1
ATOM 1526 N N . TRP A 1 192 ? 8.428 18.087 -18.557 1.00 54.88 192 TRP A N 1
ATOM 1527 C CA . TRP A 1 192 ? 9.864 17.915 -18.756 1.00 54.88 192 TRP A CA 1
ATOM 1528 C C . TRP A 1 192 ? 10.272 16.513 -19.242 1.00 54.88 192 TRP A C 1
ATOM 1530 O O . TRP A 1 192 ? 11.403 16.326 -19.689 1.00 54.88 192 TRP A O 1
ATOM 1540 N N . SER A 1 193 ? 9.371 15.525 -19.199 1.00 57.59 193 SER A N 1
ATOM 1541 C CA . SER A 1 193 ? 9.632 14.185 -19.739 1.00 57.59 193 SER A CA 1
ATOM 1542 C C . SER A 1 193 ? 9.108 14.057 -21.173 1.00 57.59 193 SER A C 1
ATOM 1544 O O . SER A 1 193 ? 7.999 14.521 -21.443 1.00 57.59 193 SER A O 1
ATOM 1546 N N . PRO A 1 194 ? 9.829 13.385 -22.092 1.00 55.03 194 PRO A N 1
ATOM 1547 C CA . PRO A 1 194 ? 9.278 13.065 -23.405 1.00 55.03 194 PRO A CA 1
ATOM 1548 C C . PRO A 1 194 ? 7.966 12.274 -23.253 1.00 55.03 194 PRO A C 1
ATOM 1550 O O . PRO A 1 194 ? 7.800 11.566 -22.253 1.00 55.03 194 PRO A O 1
ATOM 1553 N N . PRO A 1 195 ? 7.027 12.388 -24.217 1.00 57.44 195 PRO A N 1
ATOM 1554 C CA . PRO A 1 195 ? 5.761 11.662 -24.173 1.00 57.44 195 PRO A CA 1
ATOM 1555 C C . PRO A 1 195 ? 6.022 10.176 -23.933 1.00 57.44 195 PRO A C 1
ATOM 1557 O O . PRO A 1 195 ? 7.078 9.677 -24.315 1.00 57.44 195 PRO A O 1
ATOM 1560 N N . PHE A 1 196 ? 5.066 9.489 -23.301 1.00 57.47 196 PHE A N 1
ATOM 1561 C CA . PHE A 1 196 ? 5.073 8.046 -23.044 1.00 57.47 196 PHE A CA 1
ATOM 1562 C C . PHE A 1 196 ? 5.168 7.277 -24.374 1.00 57.47 196 PHE A C 1
ATOM 1564 O O . PHE A 1 196 ? 4.184 6.798 -24.935 1.00 57.47 196 PHE A O 1
ATOM 1571 N N . VAL A 1 197 ? 6.369 7.251 -24.938 1.00 52.94 197 VAL A N 1
ATOM 1572 C CA . VAL A 1 197 ? 6.719 6.586 -26.179 1.00 52.94 197 VAL A CA 1
ATOM 1573 C C . VAL A 1 197 ? 6.803 5.114 -25.838 1.00 52.94 197 VAL A C 1
ATOM 1575 O O . VAL A 1 197 ? 7.388 4.748 -24.823 1.00 52.94 197 VAL A O 1
ATOM 1578 N N . LYS A 1 198 ? 6.194 4.286 -26.690 1.00 53.00 198 LYS A N 1
ATOM 1579 C CA . LYS A 1 198 ? 6.355 2.833 -26.706 1.00 53.00 198 LYS A CA 1
ATOM 1580 C C . LYS A 1 198 ? 7.852 2.519 -26.691 1.00 53.00 198 LYS A C 1
ATOM 1582 O O . LYS A 1 198 ? 8.488 2.502 -27.741 1.00 53.00 198 LYS A O 1
ATOM 1587 N N . THR A 1 199 ? 8.425 2.342 -25.510 1.00 54.91 199 THR A N 1
ATOM 1588 C CA . THR A 1 199 ? 9.760 1.794 -25.373 1.00 54.91 199 THR A CA 1
ATOM 1589 C C . THR A 1 199 ? 9.637 0.328 -25.743 1.00 54.91 199 THR A C 1
ATOM 1591 O O . THR A 1 1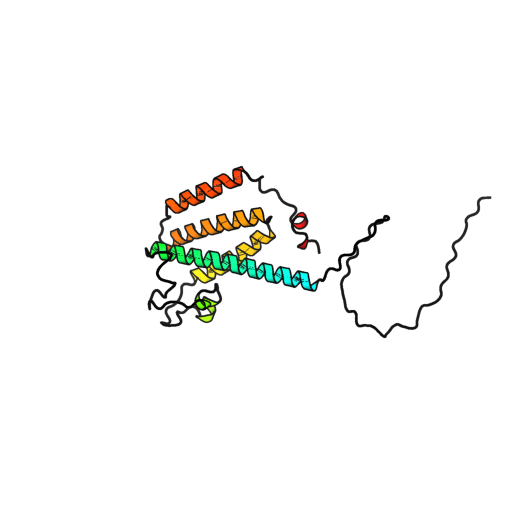99 ? 8.731 -0.369 -25.284 1.00 54.91 199 THR A O 1
ATOM 1594 N N . ASP A 1 200 ? 10.504 -0.136 -26.641 1.00 56.94 200 ASP A N 1
ATOM 1595 C CA . ASP A 1 200 ? 10.674 -1.563 -26.879 1.00 56.94 200 ASP A CA 1
ATOM 1596 C C . ASP A 1 200 ? 11.089 -2.174 -25.535 1.00 56.94 200 ASP A C 1
ATOM 1598 O O . ASP A 1 200 ? 12.265 -2.126 -25.174 1.00 56.94 200 ASP A O 1
ATOM 1602 N N . LEU A 1 201 ? 10.121 -2.689 -24.764 1.00 55.44 201 LEU A N 1
ATOM 1603 C CA . LEU A 1 201 ? 10.308 -3.149 -23.378 1.00 55.44 201 LEU A CA 1
ATOM 1604 C C . LEU A 1 201 ? 11.497 -4.092 -23.242 1.00 55.44 201 LEU A C 1
ATOM 1606 O O . LEU A 1 201 ? 12.212 -4.092 -22.247 1.00 55.44 201 LEU A O 1
ATOM 1610 N N . ALA A 1 202 ? 11.737 -4.869 -24.282 1.00 54.19 202 ALA A N 1
ATOM 1611 C CA . ALA A 1 202 ? 12.784 -5.852 -24.286 1.00 54.19 202 ALA A CA 1
ATOM 1612 C C . ALA A 1 202 ? 14.183 -5.231 -24.548 1.00 54.19 202 ALA A C 1
ATOM 1614 O O . ALA A 1 202 ? 15.192 -5.778 -24.108 1.00 54.19 202 ALA A O 1
ATOM 1615 N N . LYS A 1 203 ? 14.280 -4.035 -25.148 1.00 55.12 203 LYS A N 1
ATOM 1616 C CA . LYS A 1 203 ? 15.544 -3.288 -25.302 1.00 55.12 203 LYS A CA 1
ATOM 1617 C C . LYS A 1 203 ? 16.004 -2.629 -23.994 1.00 55.12 203 LYS A C 1
ATOM 1619 O O . LYS A 1 203 ? 17.205 -2.494 -23.783 1.00 55.12 203 LYS A O 1
ATOM 1624 N N . GLU A 1 204 ? 15.067 -2.237 -23.128 1.00 58.12 204 GLU A N 1
ATOM 1625 C CA . GLU A 1 204 ? 15.364 -1.641 -21.812 1.00 58.12 204 GLU A CA 1
ATOM 1626 C C . GLU A 1 204 ? 15.527 -2.687 -20.706 1.00 58.12 204 GLU A C 1
ATOM 1628 O O . GLU A 1 204 ? 16.355 -2.521 -19.810 1.00 58.12 204 GLU A O 1
ATOM 1633 N N . TRP A 1 205 ? 14.783 -3.791 -20.790 1.00 55.97 205 TRP A N 1
ATOM 1634 C CA . TRP A 1 205 ? 14.863 -4.900 -19.850 1.00 55.97 205 TRP A CA 1
ATOM 1635 C C . TRP A 1 205 ? 15.513 -6.116 -20.523 1.00 55.97 205 TRP A C 1
ATOM 1637 O O . TRP A 1 205 ? 14.799 -6.980 -21.040 1.00 55.97 205 TRP A O 1
ATOM 1647 N N . PRO A 1 206 ? 16.854 -6.266 -20.463 1.00 54.59 206 PRO A N 1
ATOM 1648 C CA . PRO A 1 206 ? 17.549 -7.416 -21.056 1.00 54.59 206 PRO A CA 1
ATOM 1649 C C . PRO A 1 206 ? 17.110 -8.768 -20.459 1.00 54.59 206 PRO A C 1
ATOM 1651 O O . PRO A 1 206 ? 17.447 -9.818 -20.995 1.00 54.59 206 PRO A O 1
ATOM 1654 N N . PHE A 1 207 ? 16.333 -8.748 -19.371 1.00 56.59 207 PHE A N 1
ATOM 1655 C CA . PHE A 1 207 ? 15.707 -9.909 -18.743 1.00 56.59 207 PHE A CA 1
ATOM 1656 C C . PHE A 1 207 ? 14.649 -10.605 -19.617 1.00 56.59 207 PHE A C 1
ATOM 1658 O O . PHE A 1 207 ? 14.428 -11.794 -19.421 1.00 56.59 207 PHE A O 1
ATOM 1665 N N . PHE A 1 208 ? 13.998 -9.910 -20.559 1.00 49.84 208 PHE A N 1
ATOM 1666 C CA . PHE A 1 208 ? 12.929 -10.497 -21.388 1.00 49.84 208 PHE A CA 1
ATOM 1667 C C . PHE A 1 208 ? 13.432 -11.259 -22.630 1.00 49.84 208 PHE A C 1
ATOM 1669 O O . PHE A 1 208 ? 12.642 -11.953 -23.266 1.00 49.84 208 PHE A O 1
ATOM 1676 N N . TYR A 1 209 ? 14.718 -11.147 -22.984 1.00 49.06 209 TYR A N 1
ATOM 1677 C CA . TYR A 1 209 ? 15.317 -11.790 -24.167 1.00 49.06 209 TYR A CA 1
ATOM 1678 C C . TYR A 1 209 ? 16.186 -13.027 -23.845 1.00 49.06 209 TYR A C 1
ATOM 1680 O O . TYR A 1 209 ? 16.982 -13.449 -24.689 1.00 49.06 209 TYR A O 1
ATOM 1688 N N . LEU A 1 210 ? 16.063 -13.601 -22.644 1.00 46.00 210 LEU A N 1
ATOM 1689 C CA . LEU A 1 210 ? 16.852 -14.748 -22.156 1.00 46.00 210 LEU A CA 1
ATOM 1690 C C . LEU A 1 210 ? 15.960 -15.942 -21.798 1.00 46.00 210 LEU A C 1
ATOM 1692 O O . LEU A 1 210 ? 16.477 -17.083 -21.872 1.00 46.00 210 LEU A O 1
#

Radius of gyration: 29.03 Å; chains: 1; bounding box: 58×68×94 Å

Sequence (210 aa):
MLTQHSQHVPQIGRTVYIKHLLQITTTNLHCQQTKGNKKLFCVPYSQGGLKMTIILLTVFLFMSGAAVSSFCVCCGWRFANSYSLLVPRSFCESCHKQLNCYQLIPLIGFLIQKGRCFFCGVQISFVSPIVETLFGFYAIIIFFQSSPLTFLFIFLVSSWSLLLSMQDFYSHTVSGRLLLGGSFFFLIFPIWSPPFVKTDLAKEWPFFYL

InterPro domains:
  IPR010627 Prepilin peptidase A24, N-terminal [PF06750] (64-144)
  IPR050882 Prepilin leader peptidase/N-methyltransferase [PTHR30487] (55-193)